Protein AF-A0A6A6AAU3-F1 (afdb_monomer)

pLDDT: mean 75.38, std 22.03, range [34.53, 97.56]

InterPro domains:
  IPR001129 Membrane-associated, eicosanoid/glutathione metabolism (MAPEG) protein [PF01124] (81-225)
  IPR023352 Membrane associated eicosanoid/glutathione metabolism-like domain superfamily [G3DSA:1.20.120.550] (61-228)
  IPR023352 Membrane associated eicosanoid/glutathione metabolism-like domain superfamily [SSF161084] (77-222)

Structure (mmCIF, N/CA/C/O backbone):
data_AF-A0A6A6AAU3-F1
#
_entry.id   AF-A0A6A6AAU3-F1
#
loop_
_atom_site.group_PDB
_atom_site.id
_atom_site.type_symbol
_atom_site.label_atom_id
_atom_site.label_alt_id
_atom_site.label_comp_id
_atom_site.label_asym_id
_atom_site.label_entity_id
_atom_site.label_seq_id
_atom_site.pdbx_PDB_ins_code
_atom_site.Cartn_x
_atom_site.Cartn_y
_atom_site.Cartn_z
_atom_site.occupancy
_atom_site.B_iso_or_equiv
_atom_site.auth_seq_id
_atom_site.auth_comp_id
_atom_site.auth_asym_id
_atom_site.auth_atom_id
_atom_site.pdbx_PDB_model_num
ATOM 1 N N . MET A 1 1 ? 9.677 10.772 38.197 1.00 41.12 1 MET A N 1
ATOM 2 C CA . MET A 1 1 ? 11.055 10.906 37.684 1.00 41.12 1 MET A CA 1
ATOM 3 C C . MET A 1 1 ? 11.821 9.683 38.163 1.00 41.12 1 MET A C 1
ATOM 5 O O . MET A 1 1 ? 12.225 9.640 39.314 1.00 41.12 1 MET A O 1
ATOM 9 N N . VAL A 1 2 ? 11.861 8.634 37.341 1.00 43.19 2 VAL A N 1
ATOM 10 C CA . VAL A 1 2 ? 12.498 7.348 37.663 1.00 43.19 2 VAL A CA 1
ATOM 11 C C . VAL A 1 2 ? 13.586 7.140 36.620 1.00 43.19 2 VAL A C 1
ATOM 13 O O . VAL A 1 2 ? 13.298 7.076 35.429 1.00 43.19 2 VAL A O 1
ATOM 16 N N . VAL A 1 3 ? 14.831 7.144 37.086 1.00 46.72 3 VAL A N 1
ATOM 17 C CA . VAL A 1 3 ? 16.048 6.941 36.299 1.00 46.72 3 VAL A CA 1
ATOM 18 C C . VAL A 1 3 ? 16.302 5.435 36.229 1.00 46.72 3 VAL A C 1
ATOM 20 O O . VAL A 1 3 ? 16.393 4.790 37.270 1.00 46.72 3 VAL A O 1
ATOM 23 N N . LEU A 1 4 ? 16.405 4.876 35.022 1.00 52.75 4 LEU A N 1
ATOM 24 C CA . LEU A 1 4 ? 16.866 3.502 34.786 1.00 52.75 4 LEU A CA 1
ATOM 25 C C . LEU A 1 4 ? 18.275 3.533 34.172 1.00 52.75 4 LEU A C 1
ATOM 27 O O . LEU A 1 4 ? 18.540 4.404 33.337 1.00 52.75 4 LEU A O 1
ATOM 31 N N . PRO A 1 5 ? 19.184 2.621 34.570 1.00 54.91 5 PRO A N 1
ATOM 32 C CA . PRO A 1 5 ? 20.565 2.647 34.123 1.00 54.91 5 PRO A CA 1
ATOM 33 C C . PRO A 1 5 ? 20.770 1.960 32.770 1.00 54.91 5 PRO A C 1
ATOM 35 O O . PRO A 1 5 ? 20.141 0.965 32.417 1.00 54.91 5 PRO A O 1
ATOM 38 N N . SER A 1 6 ? 21.723 2.544 32.053 1.00 49.78 6 SER A N 1
ATOM 39 C CA . SER A 1 6 ? 22.342 2.123 30.804 1.00 49.78 6 SER A CA 1
ATOM 40 C C . SER A 1 6 ? 23.219 0.885 31.008 1.00 49.78 6 SER A C 1
ATOM 42 O O . SER A 1 6 ? 24.097 0.919 31.872 1.00 49.78 6 SER A O 1
ATOM 44 N N . SER A 1 7 ? 23.044 -0.187 30.223 1.00 45.16 7 SER A N 1
ATOM 45 C CA . SER A 1 7 ? 24.138 -1.126 29.900 1.00 45.16 7 SER A CA 1
ATOM 46 C C . SER A 1 7 ? 23.809 -2.061 28.725 1.00 45.16 7 SER A C 1
ATOM 48 O O . SER A 1 7 ? 22.692 -2.551 28.602 1.00 45.16 7 SER A O 1
ATOM 50 N N . ALA A 1 8 ? 24.862 -2.368 27.958 1.00 39.22 8 ALA A N 1
ATOM 51 C CA . ALA A 1 8 ? 25.032 -3.481 27.015 1.00 39.22 8 ALA A CA 1
ATOM 52 C C . ALA A 1 8 ? 24.482 -3.321 25.581 1.00 39.22 8 ALA A C 1
ATOM 54 O O . ALA A 1 8 ? 23.576 -4.024 25.144 1.00 39.22 8 ALA A O 1
ATOM 55 N N . LEU A 1 9 ? 25.152 -2.462 24.805 1.00 40.16 9 LEU A N 1
ATOM 56 C CA . LEU A 1 9 ? 25.274 -2.608 23.352 1.00 40.16 9 LEU A CA 1
ATOM 57 C C . LEU A 1 9 ? 26.518 -3.458 23.049 1.00 40.16 9 LEU A C 1
ATOM 59 O O . LEU A 1 9 ? 27.644 -2.997 23.227 1.00 40.16 9 LEU A O 1
ATOM 63 N N . THR A 1 10 ? 26.322 -4.692 22.591 1.00 50.62 10 THR A N 1
ATOM 64 C CA . THR A 1 10 ? 27.348 -5.480 21.897 1.00 50.62 10 THR A CA 1
ATOM 65 C C . THR A 1 10 ? 27.258 -5.198 20.391 1.00 50.62 10 THR A C 1
ATOM 67 O O . THR A 1 10 ? 26.172 -5.308 19.819 1.00 50.62 10 THR A O 1
ATOM 70 N N . PRO A 1 11 ? 28.357 -4.819 19.714 1.00 50.62 11 PRO A N 1
ATOM 71 C CA . PRO A 1 11 ? 28.336 -4.572 18.276 1.00 50.62 11 PRO A CA 1
ATOM 72 C C . PRO A 1 11 ? 28.345 -5.893 17.495 1.00 50.62 11 PRO A C 1
ATOM 74 O O . PRO A 1 11 ? 29.249 -6.717 17.646 1.00 50.62 11 PRO A O 1
ATOM 77 N N . LEU A 1 12 ? 27.335 -6.083 16.640 1.00 42.38 12 LEU A N 1
ATOM 78 C CA . LEU A 1 12 ? 27.314 -7.145 15.636 1.00 42.38 12 LEU A CA 1
ATOM 79 C C . LEU A 1 12 ? 28.417 -6.891 14.600 1.00 42.38 12 LEU A C 1
ATOM 81 O O . LEU A 1 12 ? 28.519 -5.805 14.028 1.00 42.38 12 LEU A O 1
ATOM 85 N N . ALA A 1 13 ? 29.230 -7.918 14.371 1.00 40.88 13 ALA A N 1
ATOM 86 C CA . ALA A 1 13 ? 30.334 -7.917 13.431 1.00 40.88 13 ALA A CA 1
ATOM 87 C C . ALA A 1 13 ? 29.865 -7.701 11.982 1.00 40.88 13 ALA A C 1
ATOM 89 O O . ALA A 1 13 ? 28.935 -8.340 11.490 1.00 40.88 13 ALA A O 1
ATOM 90 N N . CYS A 1 14 ? 30.572 -6.798 11.308 1.00 37.34 14 CYS A N 1
ATOM 91 C CA . CYS A 1 14 ? 30.490 -6.504 9.888 1.00 37.34 14 CYS A CA 1
ATOM 92 C C . CYS A 1 14 ? 31.161 -7.645 9.102 1.00 37.34 14 CYS A C 1
ATOM 94 O O . CYS A 1 14 ? 32.373 -7.833 9.205 1.00 37.34 14 CYS A O 1
ATOM 96 N N . ALA A 1 15 ? 30.389 -8.427 8.346 1.00 40.81 15 ALA A N 1
ATOM 97 C CA . ALA A 1 15 ? 30.930 -9.408 7.410 1.00 40.81 15 ALA A CA 1
ATOM 98 C C . ALA A 1 15 ? 31.245 -8.711 6.078 1.00 40.81 15 ALA A C 1
ATOM 100 O O . ALA A 1 15 ? 30.350 -8.408 5.290 1.00 40.81 15 ALA A O 1
ATOM 101 N N . SER A 1 16 ? 32.526 -8.436 5.843 1.00 38.56 16 SER A N 1
ATOM 102 C CA . SER A 1 16 ? 33.065 -7.976 4.566 1.00 38.56 16 SER A CA 1
ATOM 103 C C . SER A 1 16 ? 33.263 -9.169 3.623 1.00 38.56 16 SER A C 1
ATOM 105 O O . SER A 1 16 ? 34.036 -10.083 3.898 1.00 38.56 16 SER A O 1
ATOM 107 N N . PHE A 1 17 ? 32.569 -9.170 2.483 1.00 39.84 17 PHE A N 1
ATOM 108 C CA . PHE A 1 17 ? 32.865 -10.089 1.383 1.00 39.84 17 PHE A CA 1
ATOM 109 C C . PHE A 1 17 ? 34.051 -9.539 0.586 1.00 39.84 17 PHE A C 1
ATOM 111 O O . PHE A 1 17 ? 33.936 -8.543 -0.127 1.00 39.84 17 PHE A O 1
ATOM 118 N N . GLY A 1 18 ? 35.208 -10.183 0.745 1.00 37.91 18 GLY A N 1
ATOM 119 C CA . GLY A 1 18 ? 36.398 -9.932 -0.057 1.00 37.91 18 GLY A CA 1
ATOM 120 C C . GLY A 1 18 ? 36.242 -10.515 -1.460 1.00 37.91 18 GLY A C 1
ATOM 121 O O . GLY A 1 18 ? 36.086 -11.723 -1.623 1.00 37.91 18 GLY A O 1
ATOM 122 N N . ALA A 1 19 ? 36.312 -9.658 -2.475 1.00 40.25 19 ALA A N 1
ATOM 123 C CA . ALA A 1 19 ? 36.564 -10.071 -3.847 1.00 40.25 19 ALA A CA 1
ATOM 124 C C . ALA A 1 19 ? 38.080 -10.244 -4.035 1.00 40.25 19 ALA A C 1
ATOM 126 O O . ALA A 1 19 ? 38.846 -9.309 -3.802 1.00 40.25 19 ALA A O 1
ATOM 127 N N . SER A 1 20 ? 38.510 -11.433 -4.456 1.00 40.03 20 SER A N 1
ATOM 128 C CA . SER A 1 20 ? 39.879 -11.692 -4.910 1.00 40.03 20 SER A CA 1
ATOM 129 C C . SER A 1 20 ? 39.875 -11.886 -6.433 1.00 40.03 20 SER A C 1
ATOM 131 O O . SER A 1 20 ? 39.031 -12.637 -6.930 1.00 40.03 20 SER A O 1
ATOM 133 N N . PRO A 1 21 ? 40.758 -11.209 -7.190 1.00 60.62 21 PRO A N 1
ATOM 134 C CA . PRO A 1 21 ? 40.866 -11.373 -8.632 1.00 60.62 21 PRO A CA 1
ATOM 135 C C . PRO A 1 21 ? 41.957 -12.386 -9.016 1.00 60.62 21 PRO A C 1
ATOM 137 O O . PRO A 1 21 ? 42.815 -12.743 -8.215 1.00 60.62 21 PRO A O 1
ATOM 140 N N . THR A 1 22 ? 41.969 -12.722 -10.310 1.00 45.47 22 THR A N 1
ATOM 141 C CA . THR A 1 22 ? 43.017 -13.416 -11.088 1.00 45.47 22 THR A CA 1
ATOM 142 C C . THR A 1 22 ? 43.035 -14.951 -11.041 1.00 45.47 22 THR A C 1
ATOM 144 O O . THR A 1 22 ? 43.409 -15.566 -10.053 1.00 45.47 22 THR A O 1
ATOM 147 N N . ASN A 1 23 ? 42.753 -15.589 -12.183 1.00 45.25 23 ASN A N 1
ATOM 148 C CA . ASN A 1 23 ? 43.847 -16.103 -13.006 1.00 45.25 23 ASN A CA 1
ATOM 149 C C . ASN A 1 23 ? 43.414 -16.442 -14.436 1.00 45.25 23 ASN A C 1
ATOM 151 O O . ASN A 1 23 ? 42.281 -16.833 -14.706 1.00 45.25 23 ASN A O 1
ATOM 155 N N . ALA A 1 24 ? 44.360 -16.226 -15.338 1.00 43.53 24 ALA A N 1
ATOM 156 C CA . ALA A 1 24 ? 44.258 -16.392 -16.773 1.00 43.53 24 ALA A CA 1
ATOM 157 C C . ALA A 1 24 ? 44.696 -17.801 -17.225 1.00 43.53 24 ALA A C 1
ATOM 159 O O . ALA A 1 24 ? 45.199 -18.595 -16.436 1.00 43.53 24 ALA A O 1
ATOM 160 N N . TYR A 1 25 ? 44.635 -17.984 -18.549 1.00 34.53 25 TYR A N 1
ATOM 161 C CA . TYR A 1 25 ? 45.528 -18.802 -19.387 1.00 34.53 25 TYR A CA 1
ATOM 162 C C . TYR A 1 25 ? 45.085 -20.225 -19.830 1.00 34.53 25 TYR A C 1
ATOM 164 O O . TYR A 1 25 ? 45.164 -21.197 -19.095 1.00 34.53 25 TYR A O 1
ATOM 172 N N . VAL A 1 26 ? 44.767 -20.300 -21.139 1.00 41.59 26 VAL A N 1
ATOM 173 C CA . VAL A 1 26 ? 45.451 -21.116 -22.180 1.00 41.59 26 VAL A CA 1
ATOM 174 C C . VAL A 1 26 ? 45.149 -22.629 -22.317 1.00 41.59 26 VAL A C 1
ATOM 176 O O . VAL A 1 26 ? 45.719 -23.472 -21.644 1.00 41.59 26 VAL A O 1
ATOM 179 N N . ASN A 1 27 ? 44.368 -22.930 -23.374 1.00 40.47 27 ASN A N 1
ATOM 180 C CA . ASN A 1 27 ? 44.803 -23.522 -24.666 1.00 40.47 27 ASN A CA 1
ATOM 181 C C . ASN A 1 27 ? 44.493 -25.000 -24.994 1.00 40.47 27 ASN A C 1
ATOM 183 O O . ASN A 1 27 ? 44.743 -25.913 -24.217 1.00 40.47 27 ASN A O 1
ATOM 187 N N . THR A 1 28 ? 44.141 -25.180 -26.281 1.00 43.41 28 THR A N 1
ATOM 188 C CA . THR A 1 28 ? 44.159 -26.384 -27.141 1.00 43.41 28 THR A CA 1
ATOM 189 C C . THR A 1 28 ? 43.205 -27.522 -26.758 1.00 43.41 28 THR A C 1
ATOM 191 O O . THR A 1 28 ? 43.057 -27.849 -25.598 1.00 43.41 28 THR A O 1
ATOM 194 N N . LYS A 1 29 ? 42.524 -28.229 -27.670 1.00 39.34 29 LYS A N 1
ATOM 195 C CA . LYS A 1 29 ? 42.922 -28.689 -29.007 1.00 39.34 29 LYS A CA 1
ATOM 196 C C . LYS A 1 29 ? 41.679 -29.214 -29.762 1.00 39.34 29 LYS A C 1
ATOM 198 O O . LYS A 1 29 ? 40.843 -29.880 -29.167 1.00 39.34 29 LYS A O 1
ATOM 203 N N . THR A 1 30 ? 41.626 -28.955 -31.071 1.00 43.22 30 THR A N 1
ATOM 204 C CA . THR A 1 30 ? 41.204 -29.867 -32.164 1.00 43.22 30 THR A CA 1
ATOM 205 C C . THR A 1 30 ? 40.000 -30.811 -31.972 1.00 43.22 30 THR A C 1
ATOM 207 O O . THR A 1 30 ? 40.118 -31.810 -31.271 1.00 43.22 30 THR A O 1
ATOM 210 N N . ASN A 1 31 ? 38.960 -30.672 -32.809 1.00 43.72 31 ASN A N 1
ATOM 211 C CA . ASN A 1 31 ? 38.611 -31.750 -33.750 1.00 43.72 31 ASN A CA 1
ATOM 212 C C . ASN A 1 31 ? 37.662 -31.297 -34.878 1.00 43.72 31 ASN A C 1
ATOM 214 O O . ASN A 1 31 ? 36.497 -30.980 -34.667 1.00 43.72 31 ASN A O 1
ATOM 218 N N . SER A 1 32 ? 38.225 -31.286 -36.082 1.00 42.69 32 SER A N 1
ATOM 219 C CA . SER A 1 32 ? 37.685 -31.779 -37.352 1.00 42.69 32 SER A CA 1
ATOM 220 C C . SER A 1 32 ? 36.214 -32.216 -37.399 1.00 42.69 32 SER A C 1
ATOM 222 O O . SER A 1 32 ? 35.846 -33.219 -36.791 1.00 42.69 32 SER A O 1
ATOM 224 N N . ARG A 1 33 ? 35.441 -31.581 -38.290 1.00 43.78 33 ARG A N 1
ATOM 225 C CA . ARG A 1 33 ? 34.669 -32.256 -39.354 1.00 43.78 33 ARG A CA 1
ATOM 226 C C . ARG A 1 33 ? 34.134 -31.219 -40.343 1.00 43.78 33 ARG A C 1
ATOM 228 O O . ARG A 1 33 ? 33.150 -30.532 -40.092 1.00 43.78 33 ARG A O 1
ATOM 235 N N . ALA A 1 34 ? 34.823 -31.122 -41.475 1.00 41.88 34 ALA A N 1
ATOM 236 C CA . ALA A 1 34 ? 34.321 -30.474 -42.673 1.00 41.88 34 ALA A CA 1
ATOM 237 C C . ALA A 1 34 ? 33.186 -31.335 -43.248 1.00 41.88 34 ALA A C 1
ATOM 239 O O . ALA A 1 34 ? 33.416 -32.478 -43.638 1.00 41.88 34 ALA A O 1
ATOM 240 N N . SER A 1 35 ? 31.968 -30.793 -43.278 1.00 46.44 35 SER A N 1
ATOM 241 C CA . SER A 1 35 ? 30.863 -31.342 -44.064 1.00 46.44 35 SER A CA 1
ATOM 242 C C . SER A 1 35 ? 30.703 -30.474 -45.301 1.00 46.44 35 SER A C 1
ATOM 244 O O . SER A 1 35 ? 30.217 -29.347 -45.240 1.00 46.44 35 SER A O 1
ATOM 246 N N . VAL A 1 36 ? 31.180 -31.020 -46.411 1.00 44.69 36 VAL A N 1
ATOM 247 C CA . VAL A 1 36 ? 31.044 -30.500 -47.767 1.00 44.69 36 VAL A CA 1
ATOM 248 C C . VAL A 1 36 ? 29.568 -30.575 -48.162 1.00 44.69 36 VAL A C 1
ATOM 250 O O . VAL A 1 36 ? 29.007 -31.665 -48.211 1.00 44.69 36 VAL A O 1
ATOM 253 N N . TYR A 1 37 ? 28.947 -29.435 -48.466 1.00 48.44 37 TYR A N 1
ATOM 254 C CA . TYR A 1 37 ? 27.701 -29.384 -49.232 1.00 48.44 37 TYR A CA 1
ATOM 255 C C . TYR A 1 37 ? 27.943 -28.574 -50.512 1.00 48.44 37 TYR A C 1
ATOM 257 O O . TYR A 1 37 ? 28.568 -27.511 -50.447 1.00 48.44 37 TYR A O 1
ATOM 265 N N . PRO A 1 38 ? 27.510 -29.074 -51.682 1.00 58.94 38 PRO A N 1
ATOM 266 C CA . PRO A 1 38 ? 27.840 -28.478 -52.965 1.00 58.94 38 PRO A CA 1
ATOM 267 C C . PRO A 1 38 ? 27.111 -27.150 -53.199 1.00 58.94 38 PRO A C 1
ATOM 269 O O . PRO A 1 38 ? 25.887 -27.031 -53.138 1.00 58.94 38 PRO A O 1
ATOM 272 N N . LEU A 1 39 ? 27.941 -26.166 -53.524 1.00 42.94 39 LEU A N 1
ATOM 273 C CA . LEU A 1 39 ? 27.648 -24.844 -54.047 1.00 42.94 39 LEU A CA 1
ATOM 274 C C . LEU A 1 39 ? 26.787 -24.951 -55.322 1.00 42.94 39 LEU A C 1
ATOM 276 O O . LEU A 1 39 ? 27.283 -25.337 -56.378 1.00 42.94 39 LEU A O 1
ATOM 280 N N . THR A 1 40 ? 25.503 -24.595 -55.252 1.00 44.03 40 THR A N 1
ATOM 281 C CA . THR A 1 40 ? 24.676 -24.416 -56.459 1.00 44.03 40 THR A CA 1
ATOM 282 C C . THR A 1 40 ? 24.711 -22.942 -56.851 1.00 44.03 40 THR A C 1
ATOM 284 O O . THR A 1 40 ? 23.909 -22.130 -56.395 1.00 44.03 40 THR A O 1
ATOM 287 N N . LEU A 1 41 ? 25.702 -22.590 -57.668 1.00 40.19 41 LEU A N 1
ATOM 288 C CA . LEU A 1 41 ? 25.890 -21.263 -58.242 1.00 40.19 41 LEU A CA 1
ATOM 289 C C . LEU A 1 41 ? 24.850 -21.042 -59.358 1.00 40.19 41 LEU A C 1
ATOM 291 O O . LEU A 1 41 ? 25.042 -21.481 -60.490 1.00 40.19 41 LEU A O 1
ATOM 295 N N . ARG A 1 42 ? 23.728 -20.375 -59.060 1.00 40.34 42 ARG A N 1
ATOM 296 C CA . ARG A 1 42 ? 22.816 -19.861 -60.097 1.00 40.34 42 ARG A CA 1
ATOM 297 C C . ARG A 1 42 ? 23.301 -18.484 -60.546 1.00 40.34 42 ARG A C 1
ATOM 299 O O . ARG A 1 42 ? 23.040 -17.473 -59.903 1.00 40.34 42 ARG A O 1
ATOM 306 N N . LEU A 1 43 ? 24.030 -18.478 -61.657 1.00 36.81 43 LEU A N 1
ATOM 307 C CA . LEU A 1 43 ? 24.434 -17.287 -62.393 1.00 36.81 43 LEU A CA 1
ATOM 308 C C . LEU A 1 43 ? 23.220 -16.750 -63.171 1.00 36.81 43 LEU A C 1
ATOM 310 O O . LEU A 1 43 ? 22.890 -17.260 -64.239 1.00 36.81 43 LEU A O 1
ATOM 314 N N . THR A 1 44 ? 22.541 -15.734 -62.641 1.00 42.50 44 THR A N 1
ATOM 315 C CA . THR A 1 44 ? 21.555 -14.965 -63.414 1.00 42.50 44 THR A CA 1
ATOM 316 C C . THR A 1 44 ? 22.269 -13.773 -64.039 1.00 42.50 44 THR A C 1
ATOM 318 O O . THR A 1 44 ? 22.528 -12.770 -63.378 1.00 42.50 44 THR A O 1
ATOM 321 N N . ILE A 1 45 ? 22.610 -13.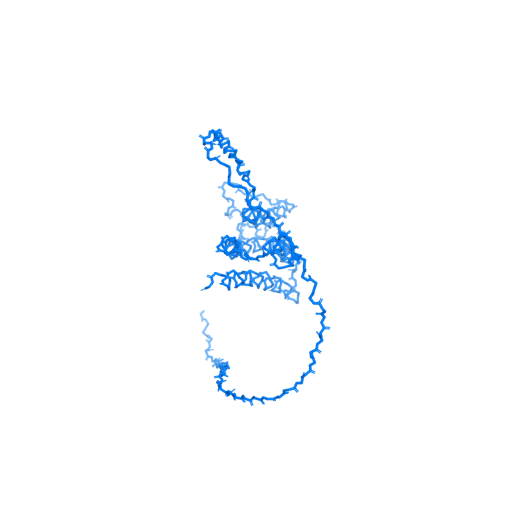898 -65.320 1.00 45.72 45 ILE A N 1
ATOM 322 C CA . ILE A 1 45 ? 23.077 -12.792 -66.158 1.00 45.72 45 ILE A CA 1
ATOM 323 C C . ILE A 1 45 ? 21.855 -11.917 -66.454 1.00 45.72 45 ILE A C 1
ATOM 325 O O . ILE A 1 45 ? 21.008 -12.291 -67.262 1.00 45.72 45 ILE A O 1
ATOM 329 N N . SER A 1 46 ? 21.739 -10.774 -65.777 1.00 43.09 46 SER A N 1
ATOM 330 C CA . SER A 1 46 ? 20.776 -9.730 -66.137 1.00 43.09 46 SER A CA 1
ATOM 331 C C . SER A 1 46 ? 21.513 -8.627 -66.888 1.00 43.09 46 SER A C 1
ATOM 333 O O . SER A 1 46 ? 22.429 -7.995 -66.363 1.00 43.09 46 SER A O 1
ATOM 335 N N . ILE A 1 47 ? 21.147 -8.468 -68.155 1.00 49.94 47 ILE A N 1
ATOM 336 C CA . ILE A 1 47 ? 21.761 -7.562 -69.119 1.00 49.94 47 ILE A CA 1
ATOM 337 C C . ILE A 1 47 ? 21.306 -6.137 -68.791 1.00 49.94 47 ILE A C 1
ATOM 339 O O . ILE A 1 47 ? 20.115 -5.830 -68.820 1.00 49.94 47 ILE A O 1
ATOM 343 N N . ALA A 1 48 ? 22.263 -5.263 -68.482 1.00 43.47 48 ALA A N 1
ATOM 344 C CA . ALA A 1 48 ? 22.023 -3.842 -68.284 1.00 43.47 48 ALA A CA 1
ATOM 345 C C . ALA A 1 48 ? 21.688 -3.165 -69.623 1.00 43.47 48 ALA A C 1
ATOM 347 O O . ALA A 1 48 ? 22.528 -3.086 -70.517 1.00 43.47 48 ALA A O 1
ATOM 348 N N . THR A 1 49 ? 20.475 -2.628 -69.749 1.00 52.91 49 THR A N 1
ATOM 349 C CA . THR A 1 49 ? 20.137 -1.633 -70.775 1.00 52.91 49 THR A CA 1
ATOM 350 C C . THR A 1 49 ? 20.139 -0.237 -70.148 1.00 52.91 49 THR A C 1
ATOM 352 O O . THR A 1 49 ? 19.302 0.018 -69.279 1.00 52.91 49 THR A O 1
ATOM 355 N N . PRO A 1 50 ? 21.016 0.693 -70.569 1.00 53.00 50 PRO A N 1
ATOM 356 C CA . PRO A 1 50 ? 20.927 2.082 -70.150 1.00 53.00 50 PRO A CA 1
ATOM 357 C C . PRO A 1 50 ? 19.849 2.772 -70.989 1.00 53.00 50 PRO A C 1
ATOM 359 O O . PRO A 1 50 ? 19.985 2.904 -72.206 1.00 53.00 50 PRO A O 1
ATOM 362 N N . LYS A 1 51 ? 18.757 3.215 -70.359 1.00 44.50 51 LYS A N 1
ATOM 363 C CA . LYS A 1 51 ? 17.759 4.048 -71.034 1.00 44.50 51 LYS A CA 1
ATOM 364 C C . LYS A 1 51 ? 17.386 5.253 -70.181 1.00 44.50 51 LYS A C 1
ATOM 366 O O . LYS A 1 51 ? 16.796 5.117 -69.119 1.00 44.50 51 LYS A O 1
ATOM 371 N N . LEU A 1 52 ? 17.823 6.394 -70.713 1.00 38.84 52 LEU A N 1
ATOM 372 C CA . LEU A 1 52 ? 17.388 7.777 -70.543 1.00 38.84 52 LEU A CA 1
ATOM 373 C C . LEU A 1 52 ? 16.724 8.183 -69.219 1.00 38.84 52 LEU A C 1
ATOM 375 O O . LEU A 1 52 ? 15.598 7.810 -68.907 1.00 38.84 52 LEU A O 1
ATOM 379 N N . HIS A 1 53 ? 17.397 9.129 -68.561 1.00 52.81 53 HIS A N 1
ATOM 380 C CA . HIS A 1 53 ? 16.793 10.114 -67.673 1.00 52.81 53 HIS A CA 1
ATOM 381 C C . HIS A 1 53 ? 15.617 10.819 -68.367 1.00 52.81 53 HIS A C 1
ATOM 383 O O . HIS A 1 53 ? 15.821 11.631 -69.269 1.00 52.81 53 HIS A O 1
ATOM 389 N N . LEU A 1 54 ? 14.402 10.561 -67.887 1.00 45.75 54 LEU A N 1
ATOM 390 C CA . LEU A 1 54 ? 13.283 11.486 -68.009 1.00 45.75 54 LEU A CA 1
ATOM 391 C C . LEU A 1 54 ? 12.798 11.791 -66.592 1.00 45.75 54 LEU A C 1
ATOM 393 O O . LEU A 1 54 ? 12.175 10.972 -65.922 1.00 45.75 54 LEU A O 1
ATOM 397 N N . ASN A 1 55 ? 13.208 12.959 -66.110 1.00 54.56 55 ASN A N 1
ATOM 398 C CA . ASN A 1 55 ? 13.005 13.412 -64.748 1.00 54.56 55 ASN A CA 1
ATOM 399 C C . ASN A 1 55 ? 11.705 14.225 -64.687 1.00 54.56 55 ASN A C 1
ATOM 401 O O . ASN A 1 55 ? 11.740 15.443 -64.810 1.00 54.56 55 ASN A O 1
ATOM 405 N N . THR A 1 56 ? 10.560 13.556 -64.541 1.00 57.47 56 THR A N 1
ATOM 406 C CA . THR A 1 56 ? 9.271 14.203 -64.230 1.00 57.47 56 THR A CA 1
ATOM 407 C C . THR A 1 56 ? 8.373 13.259 -63.435 1.00 57.47 56 THR A C 1
ATOM 409 O O . THR A 1 56 ? 7.374 12.758 -63.941 1.00 57.47 56 THR A O 1
ATOM 412 N N . HIS A 1 57 ? 8.704 13.032 -62.164 1.00 48.28 57 HIS A N 1
ATOM 413 C CA . HIS A 1 57 ? 7.720 12.577 -61.186 1.00 48.28 57 HIS A CA 1
ATOM 414 C C . HIS A 1 57 ? 7.654 13.583 -60.042 1.00 48.28 57 HIS A C 1
ATOM 416 O O . HIS A 1 57 ? 8.450 13.573 -59.108 1.00 48.28 57 HIS A O 1
ATOM 422 N N . PHE A 1 58 ? 6.674 14.474 -60.159 1.00 54.97 58 PHE A N 1
ATOM 423 C CA . PHE A 1 58 ? 6.119 15.253 -59.065 1.00 54.97 58 PHE A CA 1
ATOM 424 C C . PHE A 1 58 ? 5.552 14.266 -58.027 1.00 54.97 58 PHE A C 1
ATOM 426 O O . PHE A 1 58 ? 4.383 13.889 -58.086 1.00 54.97 58 PHE A O 1
ATOM 433 N N . LEU A 1 59 ? 6.402 13.771 -57.117 1.00 51.72 59 LEU A N 1
ATOM 434 C CA . LEU A 1 59 ? 5.952 13.044 -55.933 1.00 51.72 59 LEU A CA 1
ATOM 435 C C . LEU A 1 59 ? 5.298 14.065 -55.005 1.00 51.72 59 LEU A C 1
ATOM 437 O O . LEU A 1 59 ? 5.961 14.782 -54.259 1.00 51.72 59 LEU A O 1
ATOM 441 N N . THR A 1 60 ? 3.971 14.124 -55.054 1.00 52.16 60 THR A N 1
ATOM 442 C CA . THR A 1 60 ? 3.188 14.644 -53.938 1.00 52.16 60 THR A CA 1
ATOM 443 C C . THR A 1 60 ? 3.382 13.674 -52.776 1.00 52.16 60 THR A C 1
ATOM 445 O O . THR A 1 60 ? 2.664 12.686 -52.649 1.00 52.16 60 THR A O 1
ATOM 448 N N . THR A 1 61 ? 4.405 13.913 -51.956 1.00 53.41 61 THR A N 1
ATOM 449 C CA . THR A 1 61 ? 4.554 13.264 -50.653 1.00 53.41 61 THR A CA 1
ATOM 450 C C . THR A 1 61 ? 3.410 13.766 -49.783 1.00 53.41 61 THR A C 1
ATOM 452 O O . THR A 1 61 ? 3.518 14.787 -49.108 1.00 53.41 61 THR A O 1
ATOM 455 N N . THR A 1 62 ? 2.268 13.085 -49.842 1.00 49.88 62 THR A N 1
ATOM 456 C CA . THR A 1 62 ? 1.221 13.224 -48.837 1.00 49.88 62 THR A CA 1
ATOM 457 C C . THR A 1 62 ? 1.793 12.646 -47.552 1.00 49.88 62 THR A C 1
ATOM 459 O O . THR A 1 62 ? 1.691 11.452 -47.284 1.00 49.88 62 THR A O 1
ATOM 462 N N . THR A 1 63 ? 2.470 13.490 -46.777 1.00 51.88 63 THR A N 1
ATOM 463 C CA . THR A 1 63 ? 2.821 13.209 -45.391 1.00 51.88 63 THR A CA 1
ATOM 464 C C . THR A 1 63 ? 1.503 13.110 -44.635 1.00 51.88 63 THR A C 1
ATOM 466 O O . THR A 1 63 ? 0.997 14.091 -44.095 1.00 51.88 63 THR A O 1
ATOM 469 N N . THR A 1 64 ? 0.878 11.933 -44.665 1.00 50.09 64 THR A N 1
ATOM 470 C CA . THR A 1 64 ? -0.194 11.588 -43.743 1.00 50.09 64 THR A CA 1
ATOM 471 C C . THR A 1 64 ? 0.453 11.549 -42.370 1.00 50.09 64 THR A C 1
ATOM 473 O O . THR A 1 64 ? 0.972 10.526 -41.933 1.00 50.09 64 THR A O 1
ATOM 476 N N . THR A 1 65 ? 0.475 12.705 -41.711 1.00 55.16 65 THR A N 1
ATOM 477 C CA . THR A 1 65 ? 0.679 12.824 -40.277 1.00 55.16 65 THR A CA 1
ATOM 478 C C . THR A 1 65 ? -0.439 12.017 -39.638 1.00 55.16 65 THR A C 1
ATOM 480 O O . THR A 1 65 ? -1.531 12.524 -39.388 1.00 55.16 65 THR A O 1
ATOM 483 N N . THR A 1 66 ? -0.207 10.721 -39.434 1.00 53.41 66 THR A N 1
ATOM 484 C CA . THR A 1 66 ? -0.972 9.937 -38.478 1.00 53.41 66 THR A CA 1
ATOM 485 C C . THR A 1 66 ? -0.750 10.637 -37.153 1.00 53.41 66 THR A C 1
ATOM 487 O O . THR A 1 66 ? 0.305 10.490 -36.536 1.00 53.41 66 THR A O 1
ATOM 490 N N . MET A 1 67 ? -1.703 11.492 -36.782 1.00 53.31 67 MET A N 1
ATOM 491 C CA . MET A 1 67 ? -1.813 12.060 -35.451 1.00 53.31 67 MET A CA 1
ATOM 492 C C . MET A 1 67 ? -1.685 10.877 -34.502 1.00 53.31 67 MET A C 1
ATOM 494 O O . MET A 1 67 ? -2.568 10.019 -34.469 1.00 53.31 67 MET A O 1
ATOM 498 N N . SER A 1 68 ? -0.531 10.774 -33.840 1.00 58.06 68 SER A N 1
ATOM 499 C CA . SER A 1 68 ? -0.265 9.738 -32.855 1.00 58.06 68 SER A CA 1
ATOM 500 C C . SER A 1 68 ? -1.405 9.824 -31.855 1.00 58.06 68 SER A C 1
ATOM 502 O O . SER A 1 68 ? -1.523 10.824 -31.145 1.00 58.06 68 SER A O 1
ATOM 504 N N . SER A 1 69 ? -2.318 8.851 -31.875 1.00 56.06 69 SER A N 1
ATOM 505 C CA . SER A 1 69 ? -3.362 8.787 -30.867 1.00 56.06 69 SER A CA 1
ATOM 506 C C . SER A 1 69 ? -2.622 8.698 -29.545 1.00 56.06 69 SER A C 1
ATOM 508 O O . SER A 1 69 ? -1.887 7.730 -29.337 1.00 56.06 69 SER A O 1
ATOM 510 N N . SER A 1 70 ? -2.746 9.720 -28.703 1.00 59.25 70 SER A N 1
ATOM 511 C CA . SER A 1 70 ? -2.158 9.751 -27.370 1.00 59.25 70 SER A CA 1
ATOM 512 C C . SER A 1 70 ? -2.722 8.582 -26.568 1.00 59.25 70 SER A C 1
ATOM 514 O O . SER A 1 70 ? -3.735 8.711 -25.883 1.00 59.25 70 SER A O 1
ATOM 516 N N . ALA A 1 71 ? -2.115 7.407 -26.714 1.00 72.50 71 ALA A N 1
ATOM 517 C CA . ALA A 1 71 ? -2.491 6.226 -25.973 1.00 72.50 71 ALA A CA 1
ATOM 518 C C . ALA A 1 71 ? -2.207 6.532 -24.503 1.00 72.50 71 ALA A C 1
ATOM 520 O O . ALA A 1 71 ? -1.092 6.915 -24.139 1.00 72.50 71 ALA A O 1
ATOM 521 N N . LEU A 1 72 ? -3.240 6.428 -23.670 1.00 78.56 72 LEU A N 1
ATOM 522 C CA . LEU A 1 72 ? -3.122 6.683 -22.242 1.00 78.56 72 LEU A CA 1
ATOM 523 C C . LEU A 1 72 ? -2.041 5.781 -21.639 1.00 78.56 72 LEU A C 1
ATOM 525 O O . LEU A 1 72 ? -2.045 4.563 -21.819 1.00 78.56 72 LEU A O 1
ATOM 529 N N . ASN A 1 73 ? -1.120 6.382 -20.886 1.00 81.50 73 ASN A N 1
ATOM 530 C CA . ASN A 1 73 ? -0.129 5.641 -20.118 1.00 81.50 73 ASN A CA 1
ATOM 531 C C . ASN A 1 73 ? -0.798 5.109 -18.841 1.00 81.50 73 ASN A C 1
ATOM 533 O O . ASN A 1 73 ? -0.870 5.804 -17.826 1.00 81.50 73 ASN A O 1
ATOM 537 N N . TYR A 1 74 ? -1.327 3.885 -18.912 1.00 85.31 74 TYR A N 1
ATOM 538 C CA . TYR A 1 74 ? -2.024 3.248 -17.792 1.00 85.31 74 TYR A CA 1
ATOM 539 C C . TYR A 1 74 ? -1.181 3.163 -16.506 1.00 85.31 74 TYR A C 1
ATOM 541 O O . TYR A 1 74 ? -1.721 3.485 -15.447 1.00 85.31 74 TYR A O 1
ATOM 549 N N . PRO A 1 75 ? 0.123 2.815 -16.544 1.00 88.00 75 PRO A N 1
ATOM 550 C CA . PRO A 1 75 ? 0.971 2.893 -15.356 1.00 88.00 75 PRO A CA 1
ATOM 551 C C . PRO A 1 75 ? 1.021 4.278 -14.707 1.00 88.00 75 PRO A C 1
ATOM 553 O O . PRO A 1 75 ? 0.981 4.378 -13.485 1.00 88.00 75 PRO A O 1
ATOM 556 N N . LEU A 1 76 ? 1.041 5.358 -15.491 1.00 89.81 76 LEU A N 1
ATOM 557 C CA . LEU A 1 76 ? 1.040 6.714 -14.938 1.00 89.81 76 LEU A CA 1
ATOM 558 C C . LEU A 1 76 ? -0.285 7.050 -14.232 1.00 89.81 76 LEU A C 1
ATOM 560 O O . LEU A 1 76 ? -0.281 7.703 -13.189 1.00 89.81 76 LEU A O 1
ATOM 564 N N . LEU A 1 77 ? -1.414 6.540 -14.743 1.00 94.19 77 LEU A N 1
ATOM 565 C CA . LEU A 1 77 ? -2.723 6.645 -14.083 1.00 94.19 77 LEU A CA 1
ATOM 566 C C . LEU A 1 77 ? -2.808 5.834 -12.780 1.00 94.19 77 LEU A C 1
ATOM 568 O O . LEU A 1 77 ? -3.683 6.092 -11.952 1.00 94.19 77 LEU A O 1
ATOM 572 N N . ALA A 1 78 ? -1.892 4.890 -12.551 1.00 94.88 78 ALA A N 1
ATOM 573 C CA . ALA A 1 78 ? -1.858 4.127 -11.310 1.00 94.88 78 ALA A CA 1
ATOM 574 C C . ALA A 1 78 ? -1.478 4.991 -10.096 1.00 94.88 78 ALA A C 1
ATOM 576 O O . ALA A 1 78 ? -1.880 4.669 -8.981 1.00 94.88 78 ALA A O 1
ATOM 577 N N . ILE A 1 79 ? -0.752 6.100 -10.288 1.00 96.44 79 ILE A N 1
ATOM 578 C CA . ILE A 1 79 ? -0.361 7.019 -9.205 1.00 96.44 79 ILE A CA 1
ATOM 579 C C . ILE A 1 79 ? -1.591 7.687 -8.563 1.00 96.44 79 ILE A C 1
ATOM 581 O O . ILE A 1 79 ? -1.796 7.499 -7.360 1.00 96.44 79 ILE A O 1
ATOM 585 N N . PRO A 1 80 ? -2.457 8.411 -9.308 1.00 96.50 80 PRO A N 1
ATOM 586 C CA . PRO A 1 80 ? -3.681 8.956 -8.725 1.00 96.50 80 PRO A CA 1
ATOM 587 C C . PRO A 1 80 ? -4.641 7.855 -8.251 1.00 96.50 80 PRO A C 1
ATOM 589 O O . PRO A 1 80 ? -5.305 8.030 -7.229 1.00 96.50 80 PRO A O 1
ATOM 592 N N . ALA A 1 81 ? -4.675 6.696 -8.920 1.00 96.56 81 ALA A N 1
ATOM 593 C CA . ALA A 1 81 ? -5.454 5.553 -8.443 1.00 96.56 81 ALA A CA 1
ATOM 594 C C . ALA A 1 81 ? -4.969 5.054 -7.068 1.00 96.56 81 ALA A C 1
ATOM 596 O O . ALA A 1 81 ? -5.788 4.733 -6.207 1.00 96.56 81 ALA A O 1
ATOM 597 N N . TYR A 1 82 ? -3.655 5.030 -6.825 1.00 97.38 82 TYR A N 1
ATOM 598 C CA . TYR A 1 82 ? -3.090 4.615 -5.542 1.00 97.38 82 TYR A CA 1
ATOM 599 C C . TYR A 1 82 ? -3.367 5.638 -4.437 1.00 97.38 82 TYR A C 1
ATOM 601 O O . TYR A 1 82 ? -3.669 5.252 -3.310 1.00 97.38 82 TYR A O 1
ATOM 609 N N . TYR A 1 83 ? -3.348 6.934 -4.757 1.00 97.19 83 TYR A N 1
ATOM 610 C CA . TYR A 1 83 ? -3.784 7.968 -3.819 1.00 97.19 83 TYR A CA 1
ATOM 611 C C . TYR A 1 83 ? -5.242 7.750 -3.390 1.00 97.19 83 TYR A C 1
ATOM 613 O O . TYR A 1 83 ? -5.523 7.673 -2.195 1.00 97.19 83 TYR A O 1
ATOM 621 N N . ALA A 1 84 ? -6.161 7.557 -4.340 1.00 97.31 84 ALA A N 1
ATOM 622 C CA . ALA A 1 84 ? -7.561 7.264 -4.029 1.00 97.31 84 ALA A CA 1
ATOM 623 C C . ALA A 1 84 ? -7.713 5.973 -3.203 1.00 97.31 84 ALA A C 1
ATOM 625 O O . ALA A 1 84 ? -8.434 5.946 -2.205 1.00 97.31 84 ALA A O 1
ATOM 626 N N . PHE A 1 85 ? -6.974 4.922 -3.561 1.00 96.75 85 PHE A N 1
ATOM 627 C CA . PHE A 1 85 ? -6.919 3.675 -2.800 1.00 96.75 85 PHE A CA 1
ATOM 628 C C . PHE A 1 85 ? -6.419 3.886 -1.361 1.00 96.75 85 PHE A C 1
ATOM 630 O O . PHE A 1 85 ? -6.967 3.299 -0.429 1.00 96.75 85 PHE A O 1
ATOM 637 N N . SER A 1 86 ? -5.425 4.758 -1.155 1.00 96.25 86 SER A N 1
ATOM 638 C CA . SER A 1 86 ? -4.868 5.041 0.172 1.00 96.25 86 SER A CA 1
ATOM 639 C C . SER A 1 86 ? -5.899 5.617 1.144 1.00 96.25 86 SER A C 1
ATOM 641 O O . SER A 1 86 ? -5.764 5.409 2.346 1.00 96.25 86 SER A O 1
ATOM 643 N N . ILE A 1 87 ? -6.949 6.270 0.634 1.00 96.12 87 ILE A N 1
ATOM 644 C CA . ILE A 1 87 ? -8.031 6.883 1.416 1.00 96.12 87 ILE A CA 1
ATOM 645 C C . ILE A 1 87 ? -9.079 5.845 1.859 1.00 96.12 87 ILE A C 1
ATOM 647 O O . ILE A 1 87 ? -9.793 6.070 2.836 1.00 96.12 87 ILE A O 1
ATOM 651 N N . LEU A 1 88 ? -9.171 4.683 1.202 1.00 95.75 88 LEU A N 1
ATOM 652 C CA . LEU A 1 88 ? -10.204 3.679 1.496 1.00 95.75 88 LEU A CA 1
ATOM 653 C C . LEU A 1 88 ? -10.260 3.239 2.972 1.00 95.75 88 LEU A C 1
ATOM 655 O O . LEU A 1 88 ? -11.371 3.160 3.505 1.00 95.75 88 LEU A O 1
ATOM 659 N N . PRO A 1 89 ? -9.134 2.996 3.680 1.00 95.75 89 PRO A N 1
ATOM 660 C CA . PRO A 1 89 ? -9.187 2.660 5.100 1.00 95.75 89 PRO A CA 1
ATOM 661 C C . PRO A 1 89 ? -9.776 3.786 5.960 1.00 95.75 89 PRO A C 1
ATOM 663 O O . PRO A 1 89 ? -10.501 3.488 6.902 1.00 95.75 89 PRO A O 1
ATOM 666 N N . HIS A 1 90 ? -9.549 5.056 5.607 1.00 94.56 90 HIS A N 1
ATOM 667 C CA . HIS A 1 90 ? -10.137 6.206 6.306 1.00 94.56 90 HIS A CA 1
ATOM 668 C C . HIS A 1 90 ? -11.656 6.287 6.099 1.00 94.56 90 HIS A C 1
ATOM 670 O O . HIS A 1 90 ? -12.415 6.474 7.050 1.00 94.56 90 HIS A O 1
ATOM 676 N N . ILE A 1 91 ? -12.134 6.045 4.871 1.00 94.38 91 ILE A N 1
ATOM 677 C CA . ILE A 1 91 ? -13.579 5.945 4.599 1.00 94.38 91 ILE A CA 1
ATOM 678 C C . ILE A 1 91 ? -14.186 4.819 5.443 1.00 94.38 91 ILE A C 1
ATOM 680 O O . ILE A 1 91 ? -15.199 5.018 6.115 1.00 94.38 91 ILE A O 1
ATOM 684 N N . TYR A 1 92 ? -13.536 3.652 5.472 1.00 95.69 92 TYR A N 1
ATOM 685 C CA . TYR A 1 92 ? -13.977 2.523 6.286 1.00 95.69 92 TYR A CA 1
ATOM 686 C C . TYR A 1 92 ? -13.993 2.852 7.789 1.00 95.69 92 TYR A C 1
ATOM 688 O O . TYR A 1 92 ? -14.966 2.526 8.473 1.00 95.69 92 TYR A O 1
ATOM 696 N N . ALA A 1 93 ? -12.979 3.556 8.297 1.00 93.94 93 ALA A N 1
ATOM 697 C CA . ALA A 1 93 ? -12.918 4.029 9.678 1.00 93.94 93 ALA A CA 1
ATOM 698 C C . ALA A 1 93 ? -14.145 4.891 10.031 1.00 93.94 93 ALA A C 1
ATOM 700 O O . ALA A 1 93 ? -14.802 4.649 11.047 1.00 93.94 93 ALA A O 1
ATOM 701 N N . GLY A 1 94 ? -14.516 5.818 9.143 1.00 92.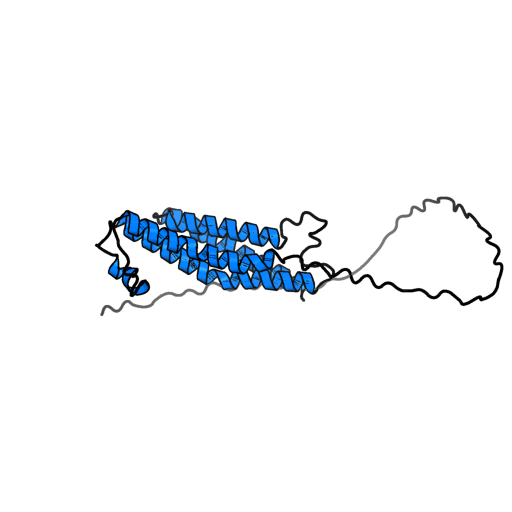88 94 GLY A N 1
ATOM 702 C CA . GLY A 1 94 ? -15.735 6.617 9.263 1.00 92.88 94 GLY A CA 1
ATOM 703 C C . GLY A 1 94 ? -17.005 5.763 9.320 1.00 92.88 94 GLY A C 1
ATOM 704 O O . GLY A 1 94 ? -17.831 5.961 10.211 1.00 92.88 94 GLY A O 1
ATOM 705 N N . THR A 1 95 ? -17.140 4.760 8.441 1.00 94.06 95 THR A N 1
ATOM 706 C CA . THR A 1 95 ? -18.320 3.869 8.445 1.00 94.06 95 THR A CA 1
ATOM 707 C C . THR A 1 95 ? -18.463 3.078 9.745 1.00 94.06 95 THR A C 1
ATOM 709 O O . THR A 1 95 ? -19.577 2.925 10.248 1.00 94.06 95 THR A O 1
ATOM 712 N N . ILE A 1 96 ? -17.346 2.632 10.335 1.00 94.56 96 ILE A N 1
ATOM 713 C CA . ILE A 1 96 ? -17.343 1.926 11.620 1.00 94.56 96 ILE A CA 1
ATOM 714 C C . ILE A 1 96 ? -17.858 2.847 12.729 1.00 94.56 96 ILE A C 1
ATOM 716 O O . ILE A 1 96 ? -18.745 2.454 13.487 1.00 94.56 96 ILE A O 1
ATOM 720 N N . LEU A 1 97 ? -17.351 4.080 12.801 1.00 92.94 97 LEU A N 1
ATOM 721 C CA . LEU A 1 97 ? -17.788 5.052 13.802 1.00 92.94 97 LEU A CA 1
ATOM 722 C C . LEU A 1 97 ? -19.268 5.410 13.650 1.00 92.94 97 LEU A C 1
ATOM 724 O O . LEU A 1 97 ? -20.010 5.380 14.632 1.00 92.94 97 LEU A O 1
ATOM 728 N N . SER A 1 98 ? -19.720 5.683 12.425 1.00 92.50 98 SER A N 1
ATOM 729 C CA . SER A 1 98 ? -21.126 5.994 12.156 1.00 92.50 98 SER A CA 1
ATOM 730 C C . SER A 1 98 ? -22.056 4.830 12.500 1.00 92.50 98 SER A C 1
ATOM 732 O O . SER A 1 98 ? -23.115 5.057 13.082 1.00 92.50 98 SER A O 1
ATOM 734 N N . SER A 1 99 ? -21.647 3.585 12.228 1.00 92.81 99 SER A N 1
ATOM 735 C CA . SER A 1 99 ? -22.426 2.395 12.605 1.00 92.81 99 SER A CA 1
ATOM 736 C C . SER A 1 99 ? -22.552 2.207 14.123 1.00 92.81 99 SER A C 1
ATOM 738 O O . SER A 1 99 ? -23.546 1.664 14.593 1.00 92.81 99 SER A O 1
ATOM 740 N N . ALA A 1 100 ? -21.585 2.713 14.895 1.00 92.38 100 ALA A N 1
ATOM 741 C CA . ALA A 1 100 ? -21.614 2.727 16.356 1.00 92.38 100 ALA A CA 1
ATOM 742 C C . ALA A 1 100 ? -22.341 3.955 16.943 1.00 92.38 100 ALA A C 1
ATOM 744 O O . ALA A 1 100 ? -22.315 4.161 18.154 1.00 92.38 100 ALA A O 1
ATOM 745 N N . GLY A 1 101 ? -22.974 4.782 16.101 1.00 90.25 101 GLY A N 1
ATOM 746 C CA . GLY A 1 101 ? -23.733 5.963 16.518 1.00 90.25 101 GLY A CA 1
ATOM 747 C C . GLY A 1 101 ? -22.903 7.237 16.697 1.00 90.25 101 GLY A C 1
ATOM 748 O O . GLY A 1 101 ? -23.452 8.266 17.096 1.00 90.25 101 GLY A O 1
ATOM 749 N N . TYR A 1 102 ? -21.604 7.216 16.380 1.00 91.88 102 TYR A N 1
ATOM 750 C CA . TYR A 1 102 ? -20.758 8.404 16.458 1.00 91.88 102 TYR A CA 1
ATOM 751 C C . TYR A 1 102 ? -21.019 9.350 15.283 1.00 91.88 102 TYR A C 1
ATOM 753 O O . TYR A 1 102 ? -21.010 8.942 14.119 1.00 91.88 102 TYR A O 1
ATOM 761 N N . LYS A 1 103 ? -21.213 10.636 15.585 1.00 88.88 103 LYS A N 1
ATOM 762 C CA . LYS A 1 103 ? -21.434 11.692 14.591 1.00 88.88 103 LYS A CA 1
ATOM 763 C C . LYS A 1 103 ? -20.231 12.640 14.572 1.00 88.88 103 LYS A C 1
ATOM 765 O O . LYS A 1 103 ? -20.088 13.430 15.508 1.00 88.88 103 LYS A O 1
ATOM 770 N N . PRO A 1 104 ? -19.368 12.570 13.542 1.00 83.50 104 PRO A N 1
ATOM 771 C CA . PRO A 1 104 ? -18.261 13.504 13.385 1.00 83.50 104 PRO A CA 1
ATOM 772 C C . PRO A 1 104 ? -18.765 14.942 13.252 1.00 83.50 104 PRO A C 1
ATOM 774 O O . PRO A 1 104 ? -19.819 15.197 12.665 1.00 83.50 104 PRO A O 1
ATOM 777 N N . ASN A 1 105 ? -17.999 15.893 13.782 1.00 85.81 105 ASN A N 1
ATOM 778 C CA . ASN A 1 105 ? -18.278 17.308 13.587 1.00 85.81 105 ASN A CA 1
ATOM 779 C C . ASN A 1 105 ? -17.546 17.792 12.331 1.00 85.81 105 ASN A C 1
ATOM 781 O O . ASN A 1 105 ? -16.333 18.001 12.350 1.00 85.81 105 ASN A O 1
ATOM 785 N N . ASN A 1 106 ? -18.298 18.026 11.257 1.00 84.31 106 ASN A N 1
ATOM 786 C CA . ASN A 1 106 ? -17.746 18.450 9.970 1.00 84.31 106 ASN A CA 1
ATOM 787 C C . ASN A 1 106 ? -17.174 19.876 9.972 1.00 84.31 106 ASN A C 1
ATOM 789 O O . ASN A 1 106 ? -16.457 20.228 9.041 1.00 84.31 106 ASN A O 1
ATOM 793 N N . ALA A 1 107 ? -17.435 20.688 11.005 1.00 84.44 107 ALA A N 1
ATOM 794 C CA . ALA A 1 107 ? -16.783 21.990 11.153 1.00 84.44 107 ALA A CA 1
ATOM 795 C C . ALA A 1 107 ? -15.294 21.854 11.520 1.00 84.44 107 ALA A C 1
ATOM 797 O O . ALA A 1 107 ? -14.494 22.735 11.215 1.00 84.44 107 ALA A O 1
ATOM 798 N N . ASN A 1 108 ? -14.907 20.748 12.163 1.00 86.25 108 ASN A N 1
ATOM 799 C CA . ASN A 1 108 ? -13.513 20.418 12.435 1.00 86.25 108 ASN A CA 1
ATOM 800 C C . ASN A 1 108 ? -13.321 18.891 12.394 1.00 86.25 108 ASN A C 1
ATOM 802 O O . ASN A 1 108 ? -13.250 18.241 13.447 1.00 86.25 108 ASN A O 1
ATOM 806 N N . PRO A 1 109 ? -13.246 18.298 11.185 1.00 81.31 109 PRO A N 1
ATOM 807 C CA . PRO A 1 109 ? -13.244 16.849 11.023 1.00 81.31 109 PRO A CA 1
ATOM 808 C C . PRO A 1 109 ? -12.035 16.217 11.714 1.00 81.31 109 PRO A C 1
ATOM 810 O O . PRO A 1 109 ? -12.202 15.237 12.434 1.00 81.31 109 PRO A O 1
ATOM 813 N N . LYS A 1 110 ? -10.849 16.834 11.608 1.00 82.25 110 LYS A N 1
ATOM 814 C CA . LYS A 1 110 ? -9.624 16.340 12.253 1.00 82.25 110 LYS A CA 1
ATOM 815 C C . LYS A 1 110 ? -9.733 16.281 13.773 1.00 82.25 110 LYS A C 1
ATOM 817 O O . LYS A 1 110 ? -9.369 15.268 14.359 1.00 82.25 110 LYS A O 1
ATOM 822 N N . ALA A 1 111 ? -10.228 17.338 14.417 1.00 83.19 111 ALA A N 1
ATOM 823 C CA . ALA A 1 111 ? -10.383 17.320 15.869 1.00 83.19 111 ALA A CA 1
ATOM 824 C C . ALA A 1 111 ? -11.489 16.352 16.307 1.00 83.19 111 ALA A C 1
ATOM 826 O O . ALA A 1 111 ? -11.348 15.684 17.324 1.00 83.19 111 ALA A O 1
ATOM 827 N N . SER A 1 112 ? -12.573 16.243 15.532 1.00 82.81 112 SER A N 1
ATOM 828 C CA . SER A 1 112 ? -13.688 15.350 15.861 1.00 82.81 112 SER A CA 1
ATOM 829 C C . SER A 1 112 ? -13.375 13.868 15.651 1.00 82.81 112 SER A C 1
ATOM 831 O O . SER A 1 112 ? -14.010 13.021 16.265 1.00 82.81 112 SER A O 1
ATOM 833 N N . LEU A 1 113 ? -12.403 13.542 14.805 1.00 88.25 113 LEU A N 1
ATOM 834 C CA . LEU A 1 113 ? -11.935 12.180 14.560 1.00 88.25 113 LEU A CA 1
ATOM 835 C C . LEU A 1 113 ? -10.658 11.865 15.356 1.00 88.25 113 LEU A C 1
ATOM 837 O O . LEU A 1 113 ? -10.080 10.791 15.212 1.00 88.25 113 LEU A O 1
ATOM 841 N N . SER A 1 114 ? -10.196 12.766 16.226 1.00 88.50 114 SER A N 1
ATOM 842 C CA . SER A 1 114 ? -9.034 12.462 17.055 1.00 88.50 114 SER A CA 1
ATOM 843 C C . SER A 1 114 ? -9.332 11.270 17.980 1.00 88.50 114 SER A C 1
ATOM 845 O O . SER A 1 114 ? -10.474 11.105 18.429 1.00 88.50 114 SER A O 1
ATOM 847 N N . PRO A 1 115 ? -8.331 10.430 18.299 1.00 88.69 115 PRO A N 1
ATOM 848 C CA . PRO A 1 115 ? -8.519 9.324 19.231 1.00 88.69 115 PRO A CA 1
ATOM 849 C C . PRO A 1 115 ? -9.142 9.777 20.558 1.00 88.69 115 PRO A C 1
ATOM 851 O O . PRO A 1 115 ? -10.045 9.114 21.060 1.00 88.69 115 PRO A O 1
ATOM 854 N N . ASP A 1 116 ? -8.745 10.946 21.066 1.00 88.88 116 ASP A N 1
ATOM 855 C CA . ASP A 1 116 ? -9.276 11.528 22.304 1.00 88.88 116 ASP A CA 1
ATOM 856 C C . ASP A 1 116 ? -10.750 11.935 22.191 1.00 88.88 116 ASP A C 1
ATOM 858 O O . ASP A 1 116 ? -11.509 11.803 23.149 1.00 88.88 116 ASP A O 1
ATOM 862 N N . ALA A 1 117 ? -11.185 12.402 21.017 1.00 87.81 117 ALA A N 1
ATOM 863 C CA . ALA A 1 117 ? -12.573 12.787 20.790 1.00 87.81 117 ALA A CA 1
ATOM 864 C C . ALA A 1 117 ? -13.515 11.580 20.685 1.00 87.81 117 ALA A C 1
ATOM 866 O O . ALA A 1 117 ? -14.696 11.719 21.014 1.00 87.81 117 ALA A O 1
ATOM 867 N N . VAL A 1 118 ? -13.008 10.432 20.226 1.00 90.12 118 VAL A N 1
ATOM 868 C CA . VAL A 1 118 ? -13.784 9.208 19.965 1.00 90.12 118 VAL A CA 1
ATOM 869 C C . VAL A 1 118 ? -13.760 8.241 21.158 1.00 90.12 118 VAL A C 1
ATOM 871 O O . VAL A 1 118 ? -14.743 7.537 21.407 1.00 90.12 118 VAL A O 1
ATOM 874 N N . LYS A 1 119 ? -12.661 8.204 21.919 1.00 90.56 119 LYS A N 1
ATOM 875 C CA . LYS A 1 119 ? -12.479 7.299 23.061 1.00 90.56 119 LYS A CA 1
ATOM 876 C C . LYS A 1 119 ? -13.580 7.491 24.111 1.00 90.56 119 LYS A C 1
ATOM 878 O O . LYS A 1 119 ? -13.911 8.610 24.488 1.00 90.56 119 LYS A O 1
ATOM 883 N N . GLY A 1 120 ? -14.166 6.386 24.573 1.00 89.75 120 GLY A N 1
ATOM 884 C CA . GLY A 1 120 ? -15.252 6.388 25.562 1.00 89.75 120 GLY A CA 1
ATOM 885 C C . GLY A 1 120 ? -16.639 6.766 25.021 1.00 89.75 120 GLY A C 1
ATOM 886 O O . GLY A 1 120 ? -17.618 6.612 25.743 1.00 89.75 120 GLY A O 1
ATOM 887 N N . LYS A 1 121 ? -16.755 7.217 23.762 1.00 91.00 121 LYS A N 1
ATOM 888 C CA . LYS A 1 121 ? -18.050 7.492 23.103 1.00 91.00 121 LYS A CA 1
ATOM 889 C C . LYS A 1 121 ? -18.532 6.358 22.202 1.00 91.00 121 LYS A C 1
ATOM 891 O O . LYS A 1 121 ? -19.681 6.363 21.773 1.00 91.00 121 LYS A O 1
ATOM 896 N N . VAL A 1 122 ? -17.656 5.407 21.901 1.00 93.06 122 VAL A N 1
ATOM 897 C CA . VAL A 1 122 ? -17.961 4.185 21.154 1.00 93.06 122 VAL A CA 1
ATOM 898 C C . VAL A 1 122 ? -17.427 2.980 21.930 1.00 93.06 122 VAL A C 1
ATOM 900 O O . VAL A 1 122 ? -16.496 3.148 22.722 1.00 93.06 122 VAL A O 1
ATOM 903 N N . PRO A 1 123 ? -17.967 1.768 21.709 1.00 94.94 123 PRO A N 1
ATOM 904 C CA . PRO A 1 123 ? -17.448 0.560 22.343 1.00 94.94 123 PRO A CA 1
ATOM 905 C C . PRO A 1 123 ? -15.954 0.361 22.057 1.00 94.94 123 PRO A C 1
ATOM 907 O O . PRO A 1 123 ? -15.495 0.611 20.940 1.00 94.94 123 PRO A O 1
ATOM 910 N N . ASP A 1 124 ? -15.200 -0.161 23.024 1.00 94.00 124 ASP A N 1
ATOM 911 C CA . ASP A 1 124 ? -13.741 -0.301 22.903 1.00 94.00 124 ASP A CA 1
ATOM 912 C C . ASP A 1 124 ? -13.317 -1.109 21.671 1.00 94.00 124 ASP A C 1
ATOM 914 O O . ASP A 1 124 ? -12.386 -0.729 20.964 1.00 94.00 124 ASP A O 1
ATOM 918 N N . ALA A 1 125 ? -14.039 -2.183 21.340 1.00 93.25 125 ALA A N 1
ATOM 919 C CA . ALA A 1 125 ? -13.764 -2.981 20.144 1.00 93.25 125 ALA A CA 1
ATOM 920 C C . ALA A 1 125 ? -13.866 -2.156 18.843 1.00 93.25 125 ALA A C 1
ATOM 922 O O . ALA A 1 125 ? -13.040 -2.306 17.937 1.00 93.25 125 ALA A O 1
ATOM 923 N N . VAL A 1 126 ? -14.849 -1.253 18.770 1.00 94.56 126 VAL A N 1
ATOM 924 C CA . VAL A 1 126 ? -15.058 -0.327 17.646 1.00 94.56 126 VAL A CA 1
ATOM 925 C C . VAL A 1 126 ? -13.930 0.700 17.610 1.00 94.56 126 VAL A C 1
ATOM 927 O O . VAL A 1 126 ? -13.334 0.907 16.554 1.00 94.56 126 VAL A O 1
ATOM 930 N N . PHE A 1 127 ? -13.580 1.284 18.759 1.00 94.94 127 PHE A N 1
ATOM 931 C CA . PHE A 1 127 ? -12.492 2.256 18.873 1.00 94.94 127 PHE A CA 1
ATOM 932 C C . PHE A 1 127 ? -11.136 1.676 18.446 1.00 94.94 127 PHE A C 1
ATOM 934 O O . PHE A 1 127 ? -10.383 2.306 17.705 1.00 94.94 127 PHE A O 1
ATOM 941 N N . GLN A 1 128 ? -10.823 0.448 18.861 1.00 94.56 128 GLN A N 1
ATOM 942 C CA . GLN A 1 128 ? -9.582 -0.222 18.467 1.00 94.56 128 GLN A CA 1
ATOM 943 C C . GLN A 1 128 ? -9.544 -0.505 16.962 1.00 94.56 128 GLN A C 1
ATOM 945 O O . GLN A 1 128 ? -8.515 -0.306 16.315 1.00 94.56 128 GLN A O 1
ATOM 950 N N . LYS A 1 129 ? -10.667 -0.934 16.375 1.00 95.31 129 LYS A N 1
ATOM 951 C CA . LYS A 1 129 ? -10.758 -1.170 14.929 1.00 95.31 129 LYS A CA 1
ATOM 952 C C . LYS A 1 129 ? -10.657 0.130 14.125 1.00 95.31 129 LYS A C 1
ATOM 954 O O . LYS A 1 129 ? -9.971 0.151 13.107 1.00 95.31 129 LYS A O 1
ATOM 959 N N . TYR A 1 130 ? -11.272 1.203 14.618 1.00 94.88 130 TYR A N 1
ATOM 960 C CA . TYR A 1 130 ? -11.145 2.557 14.082 1.00 94.88 130 TYR A CA 1
ATOM 961 C C . TYR A 1 130 ? -9.678 3.008 14.030 1.00 94.88 130 TYR A C 1
ATOM 963 O O . TYR A 1 130 ? -9.176 3.342 12.960 1.00 94.88 130 TYR A O 1
ATOM 971 N N . GLN A 1 131 ? -8.953 2.911 15.149 1.00 94.94 131 GLN A N 1
ATOM 972 C CA . GLN A 1 131 ? -7.535 3.279 15.195 1.00 94.94 131 GLN A CA 1
ATOM 973 C C . GLN A 1 131 ? -6.684 2.445 14.233 1.00 94.94 131 GLN A C 1
ATOM 975 O O . GLN A 1 131 ? -5.766 2.962 13.599 1.00 94.94 131 GLN A O 1
ATOM 980 N N . ARG A 1 132 ? -6.969 1.145 14.091 1.00 95.50 132 ARG A N 1
ATOM 981 C CA . ARG A 1 132 ? -6.266 0.305 13.112 1.00 95.50 132 ARG A CA 1
ATOM 982 C C . ARG A 1 132 ? -6.527 0.755 11.672 1.00 95.50 132 ARG A C 1
ATOM 984 O O . ARG A 1 132 ? -5.593 0.760 10.879 1.00 95.50 132 ARG A O 1
ATOM 991 N N . ALA A 1 133 ? -7.750 1.163 11.342 1.00 95.56 133 ALA A N 1
ATOM 992 C CA . ALA A 1 133 ? -8.093 1.661 10.011 1.00 95.56 133 ALA A CA 1
ATOM 993 C C . ALA A 1 133 ? -7.413 3.007 9.684 1.00 95.56 133 ALA A C 1
ATOM 995 O O . ALA A 1 133 ? -6.828 3.132 8.609 1.00 95.56 133 ALA A O 1
ATOM 996 N N . GLU A 1 134 ? -7.386 3.961 10.622 1.00 94.94 134 GLU A N 1
ATOM 997 C CA . GLU A 1 134 ? -6.665 5.237 10.449 1.00 94.94 134 GLU A CA 1
ATOM 998 C C . GLU A 1 134 ? -5.155 5.017 10.269 1.00 94.94 134 GLU A C 1
ATOM 1000 O O . GLU A 1 134 ? -4.536 5.554 9.351 1.00 94.94 134 GLU A O 1
ATOM 1005 N N . ASN A 1 135 ? -4.555 4.142 11.082 1.00 94.81 135 ASN A N 1
ATOM 1006 C CA . ASN A 1 135 ? -3.137 3.808 10.950 1.00 94.81 135 ASN A CA 1
ATOM 1007 C C . ASN A 1 135 ? -2.815 3.117 9.610 1.00 94.81 135 ASN A C 1
ATOM 1009 O O . ASN A 1 135 ? -1.749 3.345 9.035 1.00 94.81 135 ASN A O 1
ATOM 1013 N N . ALA A 1 136 ? -3.731 2.295 9.084 1.00 95.88 136 ALA A N 1
ATOM 1014 C CA . ALA A 1 136 ? -3.575 1.687 7.765 1.00 95.88 136 ALA A CA 1
ATOM 1015 C C . ALA A 1 136 ? -3.583 2.739 6.639 1.00 95.88 136 ALA A C 1
ATOM 1017 O O . ALA A 1 136 ? -2.799 2.621 5.693 1.00 95.88 136 ALA A O 1
ATOM 1018 N N . GLN A 1 137 ? -4.418 3.783 6.746 1.00 95.81 137 GLN A N 1
ATOM 1019 C CA . GLN A 1 137 ? -4.399 4.912 5.810 1.00 95.81 137 GLN A CA 1
ATOM 1020 C C . GLN A 1 137 ? -3.081 5.689 5.895 1.00 95.81 137 GLN A C 1
ATOM 1022 O O . GLN A 1 137 ? -2.466 5.916 4.850 1.00 95.81 137 GLN A O 1
ATOM 1027 N N . SER A 1 138 ? -2.614 6.032 7.102 1.00 95.50 138 SER A N 1
ATOM 1028 C CA . SER A 1 138 ? -1.331 6.735 7.278 1.00 95.50 138 SER A CA 1
ATOM 1029 C C . SER A 1 138 ? -0.187 5.966 6.622 1.00 95.50 138 SER A C 1
ATOM 1031 O O . SER A 1 138 ? 0.570 6.522 5.828 1.00 95.50 138 SER A O 1
ATOM 1033 N N . ASN A 1 139 ? -0.123 4.649 6.846 1.00 96.06 139 ASN A N 1
ATOM 1034 C CA . ASN A 1 139 ? 0.916 3.823 6.240 1.00 96.06 139 ASN A CA 1
ATOM 1035 C C . ASN A 1 139 ? 0.821 3.781 4.704 1.00 96.06 139 ASN A C 1
ATOM 1037 O O . ASN A 1 139 ? 1.842 3.826 4.025 1.00 96.06 139 ASN A O 1
ATOM 1041 N N . ASN A 1 140 ? -0.382 3.700 4.122 1.00 95.56 140 ASN A N 1
ATOM 1042 C CA . ASN A 1 140 ? -0.520 3.764 2.663 1.00 95.56 140 ASN A CA 1
ATOM 1043 C C . ASN A 1 140 ? -0.044 5.102 2.093 1.00 95.56 140 ASN A C 1
ATOM 1045 O O . ASN A 1 140 ? 0.610 5.101 1.048 1.00 95.56 140 ASN A O 1
ATOM 1049 N N . ALA A 1 141 ? -0.366 6.210 2.765 1.00 95.81 141 ALA A N 1
ATOM 1050 C CA . ALA A 1 141 ? 0.053 7.544 2.354 1.00 95.81 141 ALA A CA 1
ATOM 1051 C C . ALA A 1 141 ? 1.584 7.689 2.397 1.00 95.81 141 ALA A C 1
ATOM 1053 O O . ALA A 1 141 ? 2.175 8.208 1.454 1.00 95.81 141 ALA A O 1
ATOM 1054 N N . GLU A 1 142 ? 2.237 7.143 3.426 1.00 96.19 142 GLU A N 1
ATOM 1055 C CA . GLU A 1 142 ? 3.703 7.115 3.551 1.00 96.19 142 GLU A CA 1
ATOM 1056 C C . GLU A 1 142 ? 4.393 6.270 2.470 1.00 96.19 142 GLU A C 1
ATOM 1058 O O . GLU A 1 142 ? 5.521 6.561 2.083 1.00 96.19 142 GLU A O 1
ATOM 1063 N N . GLN A 1 143 ? 3.727 5.236 1.950 1.00 95.94 143 GLN A N 1
ATOM 1064 C CA . GLN A 1 143 ? 4.263 4.379 0.884 1.00 95.94 143 GLN A CA 1
ATOM 1065 C C . GLN A 1 143 ? 4.038 4.940 -0.528 1.00 95.94 143 GLN A C 1
ATOM 1067 O O . GLN A 1 143 ? 4.638 4.458 -1.490 1.00 95.94 143 GLN A O 1
ATOM 1072 N N . MET A 1 144 ? 3.191 5.962 -0.678 1.00 95.56 144 MET A N 1
ATOM 1073 C CA . MET A 1 144 ? 2.887 6.564 -1.978 1.00 95.56 144 MET A CA 1
ATOM 1074 C C . MET A 1 144 ? 4.127 7.115 -2.702 1.00 95.56 144 MET A C 1
ATOM 1076 O O . MET A 1 144 ? 4.252 6.836 -3.895 1.00 95.56 144 MET A O 1
ATOM 1080 N N . PRO A 1 145 ? 5.063 7.839 -2.051 1.00 97.06 145 PRO A N 1
ATOM 1081 C CA . PRO A 1 145 ? 6.267 8.318 -2.726 1.00 97.06 145 PRO A CA 1
ATOM 1082 C C . PRO A 1 145 ? 7.118 7.175 -3.286 1.00 97.06 145 PRO A C 1
ATOM 1084 O O . PRO A 1 145 ? 7.587 7.265 -4.416 1.00 97.06 145 PRO A O 1
ATOM 1087 N N . LEU A 1 146 ? 7.262 6.074 -2.541 1.00 96.75 146 LEU A N 1
ATOM 1088 C CA . LEU A 1 146 ? 8.031 4.912 -2.986 1.00 96.75 146 LEU A CA 1
ATOM 1089 C C . LEU A 1 146 ? 7.399 4.259 -4.226 1.00 96.75 146 LEU A C 1
ATOM 1091 O O . LEU A 1 146 ? 8.097 3.963 -5.196 1.00 96.75 146 LEU A O 1
ATOM 1095 N N . PHE A 1 147 ? 6.073 4.097 -4.226 1.00 97.56 147 PHE A N 1
ATOM 1096 C CA . PHE A 1 147 ? 5.330 3.600 -5.384 1.00 97.56 147 PHE A CA 1
ATOM 1097 C C . PHE A 1 147 ? 5.468 4.519 -6.603 1.00 97.56 147 PHE A C 1
ATOM 1099 O O . PHE A 1 147 ? 5.783 4.054 -7.698 1.00 97.56 147 PHE A O 1
ATOM 1106 N N . ALA A 1 148 ? 5.257 5.824 -6.414 1.00 97.31 148 ALA A N 1
ATOM 1107 C CA . ALA A 1 148 ? 5.328 6.806 -7.489 1.00 97.31 148 ALA A CA 1
ATOM 1108 C C . ALA A 1 148 ? 6.723 6.837 -8.125 1.00 97.31 148 ALA A C 1
ATOM 1110 O O . ALA A 1 148 ? 6.833 6.818 -9.349 1.00 97.31 148 ALA A O 1
ATOM 1111 N N . VAL A 1 149 ? 7.785 6.806 -7.312 1.00 97.12 149 VAL A N 1
ATOM 1112 C CA . VAL A 1 149 ? 9.169 6.734 -7.802 1.00 97.12 149 VAL A CA 1
ATOM 1113 C C . VAL A 1 149 ? 9.405 5.453 -8.599 1.00 97.12 149 VAL A C 1
ATOM 1115 O O . VAL A 1 149 ? 9.956 5.529 -9.692 1.00 97.12 149 VAL A O 1
ATOM 1118 N N . ALA A 1 150 ? 8.948 4.292 -8.120 1.00 95.75 150 ALA A N 1
ATOM 1119 C CA . ALA A 1 150 ? 9.099 3.031 -8.849 1.00 95.75 150 ALA A CA 1
ATOM 1120 C C . ALA A 1 150 ? 8.403 3.053 -10.221 1.00 95.75 150 ALA A C 1
ATOM 1122 O O . ALA A 1 150 ? 8.984 2.620 -11.221 1.00 95.75 150 ALA A O 1
ATOM 1123 N N . VAL A 1 151 ? 7.183 3.599 -10.291 1.00 94.75 151 VAL A N 1
ATOM 1124 C CA . VAL A 1 151 ? 6.437 3.755 -11.550 1.00 94.75 151 VAL A CA 1
ATOM 1125 C C . VAL A 1 151 ? 7.151 4.720 -12.494 1.00 94.75 151 VAL A C 1
ATOM 1127 O O . VAL A 1 151 ? 7.391 4.377 -13.650 1.00 94.75 151 VAL A O 1
ATOM 1130 N N . LEU A 1 152 ? 7.521 5.910 -12.014 1.00 94.44 152 LEU A N 1
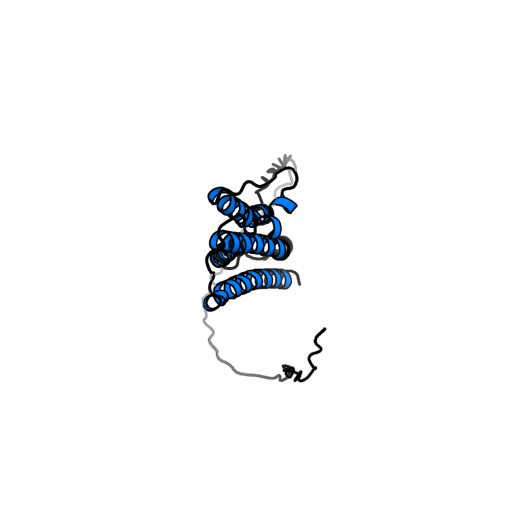ATOM 1131 C CA . LEU A 1 152 ? 8.161 6.935 -12.839 1.00 94.44 152 LEU A CA 1
ATOM 1132 C C . LEU A 1 152 ? 9.535 6.486 -13.345 1.00 94.44 152 LEU A C 1
ATOM 1134 O O . LEU A 1 152 ? 9.800 6.614 -14.537 1.00 94.44 152 LEU A O 1
ATOM 1138 N N . ALA A 1 153 ? 10.370 5.898 -12.483 1.00 92.75 153 ALA A N 1
ATOM 1139 C CA . ALA A 1 153 ? 11.672 5.358 -12.871 1.00 92.75 153 ALA A CA 1
ATOM 1140 C C . ALA A 1 153 ? 11.531 4.277 -13.951 1.00 92.75 153 ALA A C 1
ATOM 1142 O O . ALA A 1 153 ? 12.276 4.273 -14.928 1.00 92.75 153 ALA A O 1
ATOM 1143 N N . SER A 1 154 ? 10.526 3.406 -13.824 1.00 90.19 154 SER A N 1
ATOM 1144 C CA . SER A 1 154 ? 10.246 2.376 -14.828 1.00 90.19 154 SER A CA 1
ATOM 1145 C C . SER A 1 154 ? 9.818 2.971 -16.165 1.00 90.19 154 SER A C 1
ATOM 1147 O O . SER A 1 154 ? 10.335 2.566 -17.200 1.00 90.19 154 SER A O 1
ATOM 1149 N N . ILE A 1 155 ? 8.922 3.965 -16.151 1.00 89.62 155 ILE A N 1
ATOM 1150 C CA . ILE A 1 155 ? 8.509 4.672 -17.370 1.00 89.62 155 ILE A CA 1
ATOM 1151 C C . ILE A 1 155 ? 9.722 5.349 -18.017 1.00 89.62 155 ILE A C 1
ATOM 1153 O O . ILE A 1 155 ? 9.899 5.251 -19.226 1.00 89.62 155 ILE A O 1
ATOM 1157 N N . MET A 1 156 ? 10.575 6.018 -17.238 1.00 88.19 156 MET A N 1
ATOM 1158 C CA . MET A 1 156 ? 11.783 6.663 -17.760 1.00 88.19 156 MET A CA 1
ATOM 1159 C C . MET A 1 156 ? 12.721 5.647 -18.415 1.00 88.19 156 MET A C 1
ATOM 1161 O O . MET A 1 156 ? 13.152 5.863 -19.544 1.00 88.19 156 MET A O 1
ATOM 1165 N N . ALA A 1 157 ? 12.977 4.519 -17.756 1.00 86.25 157 ALA A N 1
ATOM 1166 C CA . ALA A 1 157 ? 13.808 3.447 -18.291 1.00 86.25 157 ALA A CA 1
ATOM 1167 C C . ALA A 1 157 ? 13.223 2.817 -19.569 1.00 86.25 157 ALA A C 1
ATOM 1169 O O . ALA A 1 157 ? 13.961 2.597 -20.529 1.00 86.25 157 ALA A O 1
ATOM 1170 N N . GLU A 1 158 ? 11.900 2.608 -19.632 1.00 80.81 158 GLU A N 1
ATOM 1171 C CA . GLU A 1 158 ? 11.203 2.149 -20.844 1.00 80.81 158 GLU A CA 1
ATOM 1172 C C . GLU A 1 158 ? 11.363 3.107 -22.026 1.00 80.81 158 GLU A C 1
ATOM 1174 O O . GLU A 1 158 ? 11.422 2.666 -23.171 1.00 80.81 158 GLU A O 1
ATOM 1179 N N . ARG A 1 159 ? 11.417 4.418 -21.769 1.00 80.81 159 ARG A N 1
ATOM 1180 C CA . ARG A 1 159 ? 11.541 5.434 -22.823 1.00 80.81 159 ARG A CA 1
ATOM 1181 C C . ARG A 1 159 ? 12.986 5.724 -23.214 1.00 80.81 159 ARG A C 1
ATOM 1183 O O . ARG A 1 159 ? 13.219 6.133 -24.346 1.00 80.81 159 ARG A O 1
ATOM 1190 N N . ALA A 1 160 ? 13.931 5.539 -22.297 1.00 79.12 160 ALA A N 1
ATOM 1191 C CA . ALA A 1 160 ? 15.338 5.868 -22.505 1.00 79.12 160 ALA A CA 1
ATOM 1192 C C . ALA A 1 160 ? 16.126 4.775 -23.244 1.00 79.12 160 ALA A C 1
ATOM 1194 O O . ALA A 1 160 ? 17.161 5.073 -23.834 1.00 79.12 160 ALA A O 1
ATOM 1195 N N . THR A 1 161 ? 15.657 3.525 -23.242 1.00 64.31 161 THR A N 1
ATOM 1196 C CA . THR A 1 161 ? 16.366 2.410 -23.886 1.00 64.31 161 THR A CA 1
ATOM 1197 C C . THR A 1 161 ? 15.535 1.762 -24.986 1.00 64.31 161 THR A C 1
ATOM 1199 O O . THR A 1 161 ? 14.354 1.484 -24.806 1.00 64.31 161 THR A O 1
ATOM 1202 N N . ALA A 1 162 ? 16.167 1.457 -26.126 1.00 57.88 162 ALA A N 1
ATOM 1203 C CA . ALA A 1 162 ? 15.533 0.717 -27.226 1.00 57.88 162 ALA A CA 1
ATOM 1204 C C . ALA A 1 162 ? 15.084 -0.702 -26.814 1.00 57.88 162 ALA A C 1
ATOM 1206 O O . ALA A 1 162 ? 14.218 -1.289 -27.456 1.00 57.88 162 ALA A O 1
ATOM 1207 N N . THR A 1 163 ? 15.666 -1.229 -25.733 1.00 55.22 163 THR A N 1
ATOM 1208 C CA . THR A 1 163 ? 15.314 -2.498 -25.084 1.00 55.22 163 THR A CA 1
ATOM 1209 C C . THR A 1 163 ? 14.139 -2.385 -24.103 1.00 55.22 163 THR A C 1
ATOM 1211 O O . THR A 1 163 ? 13.486 -3.393 -23.832 1.00 55.22 163 THR A O 1
ATOM 1214 N N . GLY A 1 164 ? 13.850 -1.179 -23.595 1.00 56.66 164 GLY A N 1
ATOM 1215 C CA . GLY A 1 164 ? 12.832 -0.890 -22.583 1.00 56.66 164 GLY A CA 1
ATOM 1216 C C . GLY A 1 164 ? 13.001 -1.658 -21.261 1.00 56.66 164 GLY A C 1
ATOM 1217 O O . GLY A 1 164 ? 13.803 -2.582 -21.148 1.00 56.66 164 GLY A O 1
ATOM 1218 N N . LEU A 1 165 ? 12.185 -1.339 -20.245 1.00 56.34 165 LEU A N 1
ATOM 1219 C CA . LEU A 1 165 ? 12.072 -2.164 -19.027 1.00 56.34 165 LEU A CA 1
ATOM 1220 C C . LEU A 1 165 ? 11.285 -3.473 -19.248 1.00 56.34 165 LEU A C 1
ATOM 1222 O O . LEU A 1 165 ? 11.013 -4.227 -18.311 1.00 56.34 165 LEU A O 1
ATOM 1226 N N . GLY A 1 166 ? 10.952 -3.729 -20.510 1.00 49.06 166 GLY A N 1
ATOM 1227 C CA . GLY A 1 166 ? 10.408 -4.950 -21.051 1.00 49.06 166 GLY A CA 1
ATOM 1228 C C . GLY A 1 166 ? 10.252 -4.788 -22.560 1.00 49.06 166 GLY A C 1
ATOM 1229 O O . GLY A 1 166 ? 9.560 -3.885 -23.029 1.00 49.06 166 GLY A O 1
ATOM 1230 N N . HIS A 1 167 ? 10.757 -5.743 -23.333 1.00 43.66 167 HIS A N 1
ATOM 1231 C CA . HIS A 1 167 ? 10.139 -6.122 -24.607 1.00 43.66 167 HIS A CA 1
ATOM 1232 C C . HIS A 1 167 ? 8.748 -6.762 -24.337 1.00 43.66 167 HIS A C 1
ATOM 1234 O O . HIS A 1 167 ? 8.435 -7.874 -24.766 1.00 43.66 167 HIS A O 1
ATOM 1240 N N . ALA A 1 168 ? 7.893 -6.059 -23.587 1.00 47.38 168 ALA A N 1
ATOM 1241 C CA . ALA A 1 168 ? 6.633 -6.522 -23.007 1.00 47.38 168 ALA A CA 1
ATOM 1242 C C . ALA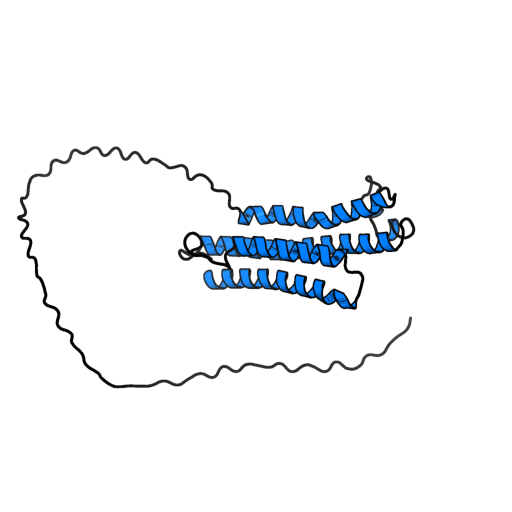 A 1 168 ? 5.411 -6.212 -23.890 1.00 47.38 168 ALA A C 1
ATOM 1244 O O . ALA A 1 168 ? 4.284 -6.163 -23.407 1.00 47.38 168 ALA A O 1
ATOM 1245 N N . VAL A 1 169 ? 5.620 -6.043 -25.199 1.00 44.62 169 VAL A N 1
ATOM 1246 C CA . VAL A 1 169 ? 4.539 -6.159 -26.197 1.00 44.62 169 VAL A CA 1
ATOM 1247 C C . VAL A 1 169 ? 4.599 -7.518 -26.920 1.00 44.62 169 VAL A C 1
ATOM 1249 O O . VAL A 1 169 ? 3.632 -7.906 -27.564 1.00 44.62 169 VAL A O 1
ATOM 1252 N N . ALA A 1 170 ? 5.687 -8.291 -26.772 1.00 43.44 170 ALA A N 1
ATOM 1253 C CA . ALA A 1 170 ? 5.863 -9.575 -27.469 1.00 43.44 170 ALA A CA 1
ATOM 1254 C C . ALA A 1 170 ? 6.241 -10.767 -26.565 1.00 43.44 170 ALA A C 1
ATOM 1256 O O . ALA A 1 170 ? 6.056 -11.913 -26.969 1.00 43.44 170 ALA A O 1
ATOM 1257 N N . GLY A 1 171 ? 6.737 -10.536 -25.345 1.00 42.22 171 GLY A N 1
ATOM 1258 C CA . GLY A 1 171 ? 7.083 -11.595 -24.395 1.00 42.22 171 GLY A CA 1
ATOM 1259 C C . GLY A 1 171 ? 6.305 -11.455 -23.092 1.00 42.22 171 GLY A C 1
ATOM 1260 O O . GLY A 1 171 ? 6.177 -10.358 -22.561 1.00 42.22 171 GLY A O 1
ATOM 1261 N N . LYS A 1 172 ? 5.795 -12.573 -22.574 1.00 51.00 172 LYS A N 1
ATOM 1262 C CA . LYS A 1 172 ? 5.107 -12.729 -21.283 1.00 51.00 172 LYS A CA 1
ATOM 1263 C C . LYS A 1 172 ? 6.044 -12.381 -20.110 1.00 51.00 172 LYS A C 1
ATOM 1265 O O . LYS A 1 172 ? 6.487 -13.271 -19.390 1.00 51.00 172 LYS A O 1
ATOM 1270 N N . ASP A 1 173 ? 6.390 -11.108 -19.939 1.00 59.28 173 ASP A N 1
ATOM 1271 C CA . ASP A 1 173 ? 7.238 -10.653 -18.840 1.00 59.28 173 ASP A CA 1
ATOM 1272 C C . ASP A 1 173 ? 6.403 -10.525 -17.561 1.00 59.28 173 ASP A C 1
ATOM 1274 O O . ASP A 1 173 ? 5.671 -9.560 -17.333 1.00 59.28 173 ASP A O 1
ATOM 1278 N N . ILE A 1 174 ? 6.523 -11.539 -16.705 1.00 60.06 174 ILE A N 1
ATOM 1279 C CA . ILE A 1 174 ? 5.879 -11.602 -15.387 1.00 60.06 174 ILE A CA 1
ATOM 1280 C C . ILE A 1 174 ? 6.406 -10.478 -14.468 1.00 60.06 174 ILE A C 1
ATOM 1282 O O . ILE A 1 174 ? 5.798 -10.177 -13.449 1.00 60.06 174 ILE A O 1
ATOM 1286 N N . THR A 1 175 ? 7.496 -9.799 -14.837 1.00 65.56 175 THR A N 1
ATOM 1287 C CA . THR A 1 175 ? 8.116 -8.720 -14.054 1.00 65.56 175 THR A CA 1
ATOM 1288 C C . THR A 1 175 ? 7.954 -7.325 -14.672 1.00 65.56 175 THR A C 1
ATOM 1290 O O . THR A 1 175 ? 8.633 -6.387 -14.248 1.00 65.56 175 THR A O 1
ATOM 1293 N N . GLY A 1 176 ? 7.081 -7.169 -15.673 1.00 80.81 176 GLY A N 1
ATOM 1294 C CA . GLY A 1 176 ? 6.814 -5.879 -16.316 1.00 80.81 176 GLY A CA 1
ATOM 1295 C C . GLY A 1 176 ? 6.116 -4.861 -15.401 1.00 80.81 176 GLY A C 1
ATOM 1296 O O . GLY A 1 176 ? 5.520 -5.215 -14.380 1.00 80.81 176 GLY A O 1
ATOM 1297 N N . LEU A 1 177 ? 6.140 -3.584 -15.800 1.00 87.31 177 LEU A N 1
ATOM 1298 C CA . LEU A 1 177 ? 5.573 -2.465 -15.034 1.00 87.31 177 LEU A CA 1
ATOM 1299 C C . LEU A 1 177 ? 4.086 -2.662 -14.686 1.00 87.31 177 LEU A C 1
ATOM 1301 O O . LEU A 1 177 ? 3.680 -2.431 -13.548 1.00 87.31 177 LEU A O 1
ATOM 1305 N N . SER A 1 178 ? 3.266 -3.144 -15.624 1.00 87.88 178 SER A N 1
ATOM 1306 C CA . SER A 1 178 ? 1.849 -3.436 -15.358 1.00 87.88 178 SER A CA 1
ATOM 1307 C C . SER A 1 178 ? 1.661 -4.535 -14.307 1.00 87.88 178 SER A C 1
ATOM 1309 O O . SER A 1 178 ? 0.764 -4.431 -13.468 1.00 87.88 178 SER A O 1
ATOM 1311 N N . THR A 1 179 ? 2.52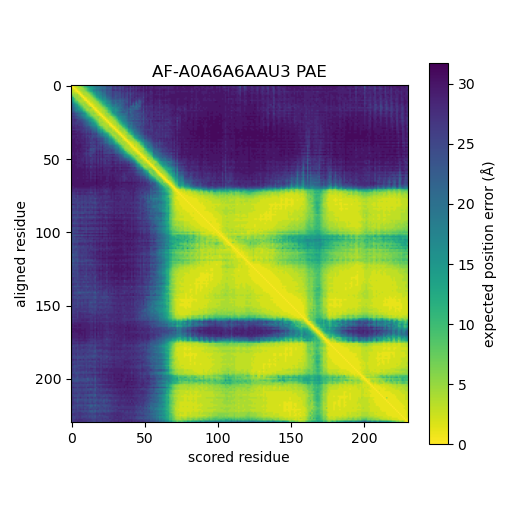4 -5.555 -14.306 1.00 89.31 179 THR A N 1
ATOM 1312 C CA . THR A 1 179 ? 2.490 -6.623 -13.299 1.00 89.31 179 THR A CA 1
ATOM 1313 C C . THR A 1 179 ? 2.917 -6.102 -11.934 1.00 89.31 179 THR A C 1
ATOM 1315 O O . THR A 1 179 ? 2.262 -6.418 -10.944 1.00 89.31 179 THR A O 1
ATOM 1318 N N . PHE A 1 180 ? 3.947 -5.249 -11.874 1.00 92.69 180 PHE A N 1
ATOM 1319 C CA . PHE A 1 180 ? 4.333 -4.556 -10.644 1.00 92.69 180 PHE A CA 1
ATOM 1320 C C . PHE A 1 180 ? 3.168 -3.744 -10.070 1.00 92.69 180 PHE A C 1
ATOM 1322 O O . PHE A 1 180 ? 2.851 -3.896 -8.893 1.00 92.69 180 PHE A O 1
ATOM 1329 N N . VAL A 1 181 ? 2.490 -2.934 -10.892 1.00 94.44 181 VAL A N 1
ATOM 1330 C CA . VAL A 1 181 ? 1.331 -2.142 -10.451 1.00 94.44 181 VAL A CA 1
ATOM 1331 C C . VAL A 1 181 ? 0.240 -3.053 -9.885 1.00 94.44 181 VAL A C 1
ATOM 1333 O O . VAL A 1 181 ? -0.217 -2.834 -8.765 1.00 94.44 181 VAL A O 1
ATOM 1336 N N . GLY A 1 182 ? -0.146 -4.106 -10.611 1.00 94.19 182 GLY A N 1
ATOM 1337 C CA . GLY A 1 182 ? -1.150 -5.061 -10.137 1.00 94.19 182 GLY A CA 1
ATOM 1338 C C . GLY A 1 182 ? -0.749 -5.742 -8.823 1.00 94.19 182 GLY A C 1
ATOM 1339 O O . GLY A 1 182 ? -1.528 -5.760 -7.869 1.00 94.19 182 GLY A O 1
ATOM 1340 N N . ALA A 1 183 ? 0.485 -6.246 -8.743 1.00 94.69 183 ALA A N 1
ATOM 1341 C CA . ALA A 1 183 ? 1.022 -6.891 -7.547 1.00 94.69 183 ALA A CA 1
ATOM 1342 C C . ALA A 1 183 ? 1.070 -5.931 -6.351 1.00 94.69 183 ALA A C 1
ATOM 1344 O O . ALA A 1 183 ? 0.687 -6.310 -5.245 1.00 94.69 183 ALA A O 1
ATOM 1345 N N . TRP A 1 184 ? 1.470 -4.677 -6.574 1.00 96.12 184 TRP A N 1
ATOM 1346 C CA . TRP A 1 184 ? 1.479 -3.638 -5.551 1.00 96.12 184 TRP A CA 1
ATOM 1347 C C . TRP A 1 184 ? 0.081 -3.431 -4.963 1.00 96.12 184 TRP A C 1
ATOM 1349 O O . TRP A 1 184 ? -0.086 -3.523 -3.749 1.00 96.12 184 TRP A O 1
ATOM 1359 N N . PHE A 1 185 ? -0.946 -3.236 -5.798 1.00 97.12 185 PHE A N 1
ATOM 1360 C CA . PHE A 1 185 ? -2.321 -3.066 -5.311 1.00 97.12 185 PHE A CA 1
ATOM 1361 C C . PHE A 1 185 ? -2.825 -4.281 -4.529 1.00 97.12 185 PHE A C 1
ATOM 1363 O O . PHE A 1 185 ? -3.427 -4.107 -3.471 1.00 97.12 185 PHE A O 1
ATOM 1370 N N . VAL A 1 186 ? -2.546 -5.501 -4.996 1.00 96.75 186 VAL A N 1
ATOM 1371 C CA . VAL A 1 186 ? -2.941 -6.730 -4.289 1.00 96.75 186 VAL A CA 1
ATOM 1372 C C . VAL A 1 186 ? -2.270 -6.814 -2.918 1.00 96.75 186 VAL A C 1
ATOM 1374 O O . VAL A 1 186 ? -2.948 -7.030 -1.912 1.00 96.75 186 VAL A O 1
ATOM 1377 N N . VAL A 1 187 ? -0.956 -6.591 -2.850 1.00 96.94 187 VAL A N 1
ATOM 1378 C CA . VAL A 1 187 ? -0.198 -6.644 -1.592 1.00 96.94 187 VAL A CA 1
ATOM 1379 C C . VAL A 1 187 ? -0.661 -5.554 -0.628 1.00 96.94 187 VAL A C 1
ATOM 1381 O O . VAL A 1 187 ? -0.852 -5.823 0.558 1.00 96.94 187 VAL A O 1
ATOM 1384 N N . ARG A 1 188 ? -0.905 -4.332 -1.117 1.00 96.06 188 ARG A N 1
ATOM 1385 C CA . ARG A 1 188 ? -1.395 -3.226 -0.283 1.00 96.06 188 ARG A CA 1
ATOM 1386 C C . ARG A 1 188 ? -2.837 -3.441 0.174 1.00 96.06 188 ARG A C 1
ATOM 1388 O O . ARG A 1 188 ? -3.148 -3.128 1.321 1.00 96.06 188 ARG A O 1
ATOM 1395 N N . ALA A 1 189 ? -3.701 -4.034 -0.648 1.00 96.31 189 ALA A N 1
ATOM 1396 C CA . ALA A 1 189 ? -5.050 -4.428 -0.239 1.00 96.31 189 ALA A CA 1
ATOM 1397 C C . ALA A 1 189 ? -5.012 -5.504 0.853 1.00 96.31 189 ALA A C 1
ATOM 1399 O O . ALA A 1 189 ? -5.647 -5.338 1.896 1.00 96.31 189 ALA A O 1
ATOM 1400 N N . ALA A 1 190 ? -4.204 -6.551 0.665 1.00 95.69 190 ALA A N 1
ATOM 1401 C CA . ALA A 1 190 ? -4.001 -7.593 1.667 1.00 95.69 190 ALA A CA 1
ATOM 1402 C C . ALA A 1 190 ? -3.444 -7.017 2.979 1.00 95.69 190 ALA A C 1
ATOM 1404 O O . ALA A 1 190 ? -3.951 -7.336 4.054 1.00 95.69 190 ALA A O 1
ATOM 1405 N N . TYR A 1 191 ? -2.467 -6.108 2.895 1.00 95.12 191 TYR A N 1
ATOM 1406 C CA . TYR A 1 191 ? -1.932 -5.382 4.046 1.00 95.12 191 TYR A CA 1
ATOM 1407 C C . TYR A 1 191 ? -3.025 -4.608 4.790 1.00 95.12 191 TYR A C 1
ATOM 1409 O O . TYR A 1 191 ? -3.123 -4.736 6.006 1.00 95.12 191 TYR A O 1
ATOM 1417 N N . CYS A 1 192 ? -3.876 -3.848 4.090 1.00 95.56 192 CYS A N 1
ATOM 1418 C CA . CYS A 1 192 ? -4.954 -3.074 4.716 1.00 95.56 192 CYS A CA 1
ATOM 1419 C C . CYS A 1 192 ? -5.969 -3.969 5.430 1.00 95.56 192 CYS A C 1
ATOM 1421 O O . CYS A 1 192 ? -6.333 -3.701 6.575 1.00 95.56 192 CYS A O 1
ATOM 1423 N N . VAL A 1 193 ? -6.404 -5.047 4.770 1.00 94.62 193 VAL A N 1
ATOM 1424 C CA . VAL A 1 193 ? -7.342 -6.013 5.354 1.00 94.62 193 VAL A CA 1
ATOM 1425 C C . VAL A 1 193 ? -6.731 -6.656 6.597 1.00 94.62 193 VAL A C 1
ATOM 1427 O O . VAL A 1 193 ? -7.368 -6.669 7.651 1.00 94.62 193 VAL A O 1
ATOM 1430 N N . ALA A 1 194 ? -5.481 -7.117 6.506 1.00 93.69 194 ALA A N 1
ATOM 1431 C CA . ALA A 1 194 ? -4.753 -7.681 7.635 1.00 93.69 194 ALA A CA 1
ATOM 1432 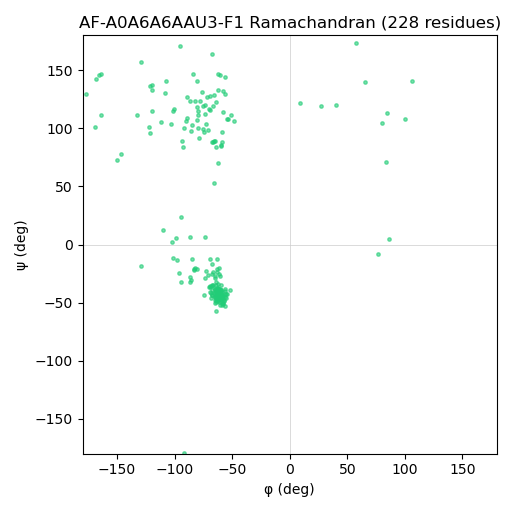C C . ALA A 1 194 ? -4.624 -6.667 8.782 1.00 93.69 194 ALA A C 1
ATOM 1434 O O . ALA A 1 194 ? -4.924 -7.001 9.922 1.00 93.69 194 ALA A O 1
ATOM 1435 N N . TYR A 1 195 ? -4.261 -5.414 8.490 1.00 92.44 195 TYR A N 1
ATOM 1436 C CA . TYR A 1 195 ? -4.109 -4.358 9.494 1.00 92.44 195 TYR A CA 1
ATOM 1437 C C . TYR A 1 195 ? -5.400 -4.131 10.283 1.00 92.44 195 TYR A C 1
ATOM 1439 O O . TYR A 1 195 ? -5.383 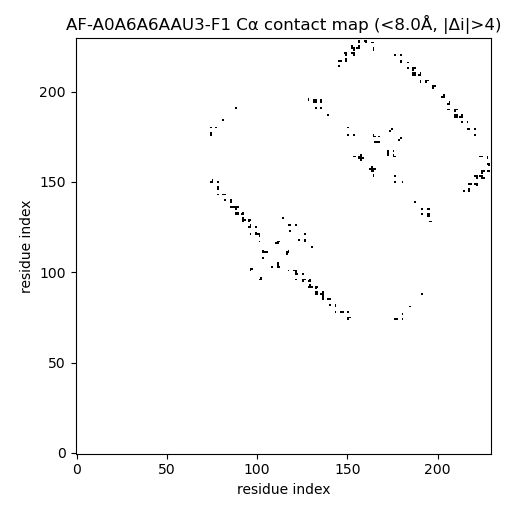-4.001 11.503 1.00 92.44 195 TYR A O 1
ATOM 1447 N N . VAL A 1 196 ? -6.532 -4.078 9.586 1.00 93.19 196 VAL A N 1
ATOM 1448 C CA . VAL A 1 196 ? -7.832 -3.777 10.188 1.0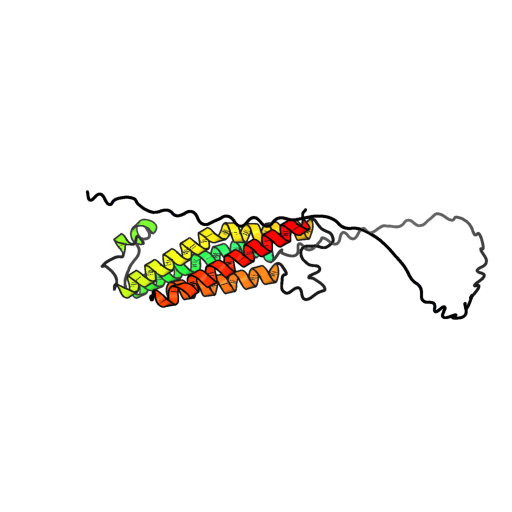0 93.19 196 VAL A CA 1
ATOM 1449 C C . VAL A 1 196 ? -8.376 -4.961 10.994 1.00 93.19 196 VAL A C 1
ATOM 1451 O O . VAL A 1 196 ? -8.911 -4.766 12.094 1.00 93.19 196 VAL A O 1
ATOM 1454 N N . GLN A 1 197 ? -8.263 -6.178 10.457 1.00 92.38 197 GLN A N 1
ATOM 1455 C CA . GLN A 1 197 ? -8.908 -7.368 11.021 1.00 92.38 197 GLN A CA 1
ATOM 1456 C C . GLN A 1 197 ? -8.073 -8.053 12.103 1.00 92.38 197 GLN A C 1
ATOM 1458 O O . GLN A 1 197 ? -8.639 -8.587 13.052 1.00 92.38 197 GLN A O 1
ATOM 1463 N N . ILE A 1 198 ? -6.744 -8.015 11.999 1.00 90.19 198 ILE A N 1
ATOM 1464 C CA . ILE A 1 198 ? -5.863 -8.678 12.958 1.00 90.19 198 ILE A CA 1
ATOM 1465 C C . ILE A 1 198 ? -5.730 -7.812 14.214 1.00 90.19 198 ILE A C 1
ATOM 1467 O O . ILE A 1 198 ? -5.139 -6.732 14.186 1.00 90.19 198 ILE A O 1
ATOM 1471 N N . ALA A 1 199 ? -6.295 -8.293 15.322 1.00 85.69 199 ALA A N 1
ATOM 1472 C CA . ALA A 1 199 ? -6.135 -7.690 16.645 1.00 85.69 199 ALA A CA 1
ATOM 1473 C C . ALA A 1 199 ? -5.016 -8.358 17.463 1.00 85.69 199 ALA A C 1
ATOM 1475 O O . ALA A 1 199 ? -4.438 -7.716 18.340 1.00 85.69 199 ALA A O 1
ATOM 1476 N N . ASP A 1 200 ? -4.695 -9.617 17.161 1.00 85.75 200 ASP A N 1
ATOM 1477 C CA . ASP A 1 200 ? -3.752 -10.407 17.944 1.00 85.75 200 ASP A CA 1
ATOM 1478 C C . ASP A 1 200 ? -2.297 -10.077 17.608 1.00 85.75 200 ASP A C 1
ATOM 1480 O O . ASP A 1 200 ? -1.898 -9.913 16.452 1.00 85.75 200 ASP A O 1
ATOM 1484 N N . HIS A 1 201 ? -1.461 -10.041 18.643 1.00 83.00 201 HIS A N 1
ATOM 1485 C CA . HIS A 1 201 ? -0.033 -9.797 18.476 1.00 83.00 201 HIS A CA 1
ATOM 1486 C C . HIS A 1 201 ? 0.668 -10.951 17.742 1.00 83.00 201 HIS A C 1
ATOM 1488 O O . HIS A 1 201 ? 1.566 -10.718 16.933 1.00 83.00 201 HIS A O 1
ATOM 1494 N N . SER A 1 202 ? 0.243 -12.197 17.978 1.00 79.44 202 SER A N 1
ATOM 1495 C CA . SER A 1 202 ? 0.860 -13.400 17.402 1.00 79.44 202 SER A CA 1
ATOM 1496 C C . SER A 1 202 ? 0.702 -13.505 15.886 1.00 79.44 202 SER A C 1
ATOM 1498 O O . SER A 1 202 ? 1.533 -14.135 15.246 1.00 79.44 202 SER A O 1
ATOM 1500 N N . THR A 1 203 ? -0.308 -12.864 15.294 1.00 85.88 203 THR A N 1
ATOM 1501 C CA . THR A 1 203 ? -0.560 -12.839 13.841 1.00 85.88 203 THR A CA 1
ATOM 1502 C C . THR A 1 203 ? -0.111 -11.529 13.185 1.00 85.88 203 THR A C 1
ATOM 1504 O O . THR A 1 203 ? -0.208 -11.364 11.967 1.00 85.88 203 THR A O 1
ATOM 1507 N N . SER A 1 204 ? 0.471 -10.607 13.960 1.00 83.31 204 SER A N 1
ATOM 1508 C CA . SER A 1 204 ? 0.963 -9.315 13.464 1.00 83.31 204 SER A CA 1
ATOM 1509 C C . SER A 1 204 ? 2.097 -9.435 12.435 1.00 83.31 204 SER A C 1
ATOM 1511 O O . SER A 1 204 ? 2.280 -8.526 11.622 1.00 83.31 204 SER A O 1
ATOM 1513 N N . PHE A 1 205 ? 2.809 -10.570 12.394 1.00 91.19 205 PHE A N 1
ATOM 1514 C CA . PHE A 1 205 ? 3.842 -10.838 11.388 1.00 91.19 205 PHE A CA 1
ATOM 1515 C C . PHE A 1 205 ? 3.284 -10.839 9.960 1.00 91.19 205 PHE A C 1
ATOM 1517 O O . PHE A 1 205 ? 4.015 -10.494 9.037 1.00 91.19 205 PHE A O 1
ATOM 1524 N N . VAL A 1 206 ? 1.997 -11.159 9.763 1.00 91.50 206 VAL A N 1
ATOM 1525 C CA . VAL A 1 206 ? 1.346 -11.124 8.441 1.00 91.50 206 VAL A CA 1
ATOM 1526 C C . VAL A 1 206 ? 1.372 -9.706 7.875 1.00 91.50 206 VAL A C 1
ATOM 1528 O O . VAL A 1 206 ? 1.708 -9.499 6.709 1.00 91.50 206 VAL A O 1
ATOM 1531 N N . ARG A 1 207 ? 1.092 -8.709 8.722 1.00 88.31 207 ARG A N 1
ATOM 1532 C CA . ARG A 1 207 ? 1.160 -7.292 8.354 1.00 88.31 207 ARG A CA 1
ATOM 1533 C C . ARG A 1 207 ? 2.588 -6.890 7.990 1.00 88.31 207 ARG A C 1
ATOM 1535 O O . ARG A 1 207 ? 2.796 -6.244 6.966 1.00 88.31 207 ARG A O 1
ATOM 1542 N N . SER A 1 208 ? 3.562 -7.272 8.813 1.00 91.62 208 SER A N 1
ATOM 1543 C CA . SER A 1 208 ? 4.974 -6.957 8.570 1.00 91.62 208 SER A CA 1
ATOM 1544 C C . SER A 1 208 ? 5.503 -7.636 7.305 1.00 91.62 208 SER A C 1
ATOM 1546 O O . SER A 1 208 ? 6.226 -7.013 6.535 1.00 91.62 208 SER A O 1
ATOM 1548 N N . GLY A 1 209 ? 5.091 -8.877 7.046 1.00 94.56 209 GLY A N 1
ATOM 1549 C CA . GLY A 1 209 ? 5.418 -9.612 5.829 1.00 94.56 209 GLY A CA 1
ATOM 1550 C C . GLY A 1 209 ? 4.834 -8.946 4.586 1.00 94.56 209 GLY A C 1
ATOM 1551 O O . GLY A 1 209 ? 5.573 -8.662 3.650 1.00 94.56 209 GLY A O 1
ATOM 1552 N N . ALA A 1 210 ? 3.541 -8.607 4.590 1.00 94.75 210 ALA A N 1
ATOM 1553 C CA . ALA A 1 210 ? 2.911 -7.897 3.474 1.00 94.75 210 ALA A CA 1
ATOM 1554 C C . ALA A 1 210 ? 3.551 -6.518 3.226 1.00 94.75 210 ALA A C 1
ATOM 1556 O O . ALA A 1 210 ? 3.763 -6.131 2.077 1.00 94.75 210 ALA A O 1
ATOM 1557 N N . TYR A 1 211 ? 3.922 -5.801 4.292 1.00 93.75 211 TYR A N 1
ATOM 1558 C CA . TYR A 1 211 ? 4.694 -4.563 4.187 1.00 93.75 211 TYR A CA 1
ATOM 1559 C C . TYR A 1 211 ? 6.051 -4.796 3.513 1.00 93.75 211 TYR A C 1
ATOM 1561 O O . TYR A 1 211 ? 6.362 -4.131 2.529 1.00 93.75 211 TYR A O 1
ATOM 1569 N N . ALA A 1 212 ? 6.831 -5.765 4.000 1.00 96.31 212 ALA A N 1
ATOM 1570 C CA . ALA A 1 212 ? 8.153 -6.078 3.466 1.00 96.31 212 ALA A CA 1
ATOM 1571 C C . ALA A 1 212 ? 8.095 -6.522 1.997 1.00 96.31 212 ALA A C 1
ATOM 1573 O O . ALA A 1 212 ? 8.922 -6.086 1.201 1.00 96.31 212 ALA A O 1
ATOM 1574 N N . VAL A 1 213 ? 7.097 -7.328 1.619 1.00 96.56 213 VAL A N 1
ATOM 1575 C CA . VAL A 1 213 ? 6.868 -7.734 0.224 1.00 96.56 213 VAL A CA 1
ATOM 1576 C C . VAL A 1 213 ? 6.557 -6.520 -0.648 1.00 96.56 213 VAL A C 1
ATOM 1578 O O . VAL A 1 213 ? 7.168 -6.369 -1.700 1.00 96.56 213 VAL A O 1
ATOM 1581 N N . GLY A 1 214 ? 5.658 -5.629 -0.217 1.00 94.44 214 GLY A N 1
ATOM 1582 C CA . GLY A 1 214 ? 5.325 -4.416 -0.970 1.00 94.44 214 GLY A CA 1
ATOM 1583 C C . GLY A 1 214 ? 6.553 -3.532 -1.193 1.00 94.44 214 GLY A C 1
ATOM 1584 O O . GLY A 1 214 ? 6.899 -3.220 -2.330 1.00 94.44 214 GLY A O 1
ATOM 1585 N N . THR A 1 215 ? 7.269 -3.211 -0.116 1.00 95.25 215 THR A N 1
ATOM 1586 C CA . THR A 1 215 ? 8.510 -2.427 -0.167 1.00 95.25 215 THR A CA 1
ATOM 1587 C C . THR A 1 215 ? 9.572 -3.096 -1.043 1.00 95.25 215 THR A C 1
ATOM 1589 O O . THR A 1 215 ? 10.195 -2.437 -1.875 1.00 95.25 215 THR A O 1
ATOM 1592 N N . GLY A 1 216 ? 9.744 -4.414 -0.912 1.00 96.31 216 GLY A N 1
ATOM 1593 C CA . GLY A 1 216 ? 10.672 -5.203 -1.719 1.00 96.31 216 GLY A CA 1
ATOM 1594 C C . GLY A 1 216 ? 10.340 -5.169 -3.210 1.00 96.31 216 GLY A C 1
ATOM 1595 O O . GLY A 1 216 ? 11.248 -5.007 -4.021 1.00 96.31 216 GLY A O 1
ATOM 1596 N N . LEU A 1 217 ? 9.055 -5.235 -3.581 1.00 95.19 217 LEU A N 1
ATOM 1597 C CA . LEU A 1 217 ? 8.615 -5.090 -4.972 1.00 95.19 217 LEU A CA 1
ATOM 1598 C C . LEU A 1 217 ? 9.002 -3.722 -5.545 1.00 95.19 217 LEU A C 1
ATOM 1600 O O . LEU A 1 217 ? 9.522 -3.663 -6.656 1.00 95.19 217 LEU A O 1
ATOM 1604 N N . ALA A 1 218 ? 8.791 -2.630 -4.802 1.00 95.81 218 ALA A N 1
ATOM 1605 C CA . ALA A 1 218 ? 9.165 -1.298 -5.280 1.00 95.81 218 ALA A CA 1
ATOM 1606 C C . ALA A 1 218 ? 10.681 -1.127 -5.394 1.00 95.81 218 ALA A C 1
ATOM 1608 O O . ALA A 1 218 ? 11.154 -0.620 -6.409 1.00 95.81 218 ALA A O 1
ATOM 1609 N N . PHE A 1 219 ? 11.457 -1.588 -4.409 1.00 96.50 219 PHE A N 1
ATOM 1610 C CA . PHE A 1 219 ? 12.917 -1.541 -4.503 1.00 96.50 219 PHE A CA 1
ATOM 1611 C C . PHE A 1 219 ? 13.454 -2.388 -5.649 1.00 96.50 219 PHE A C 1
ATOM 1613 O O . PHE A 1 219 ? 14.332 -1.929 -6.372 1.00 96.50 219 PHE A O 1
ATOM 1620 N N . TYR A 1 220 ? 12.904 -3.582 -5.863 1.00 94.12 220 TYR A N 1
ATOM 1621 C CA . TYR A 1 220 ? 13.267 -4.412 -7.005 1.00 94.12 220 TYR A CA 1
ATOM 1622 C C . TYR A 1 220 ? 12.953 -3.711 -8.331 1.00 94.12 220 TYR A C 1
ATOM 1624 O O . TYR A 1 220 ? 13.782 -3.699 -9.238 1.00 94.12 220 TYR A O 1
ATOM 1632 N N . GLN A 1 221 ? 11.792 -3.063 -8.428 1.00 92.69 221 GLN A N 1
ATOM 1633 C CA . GLN A 1 221 ? 11.392 -2.331 -9.623 1.00 92.69 221 GLN A CA 1
ATOM 1634 C C . GLN A 1 221 ? 12.297 -1.116 -9.893 1.00 92.69 221 GLN A C 1
ATOM 1636 O O . GLN A 1 221 ? 12.705 -0.890 -11.031 1.00 92.69 221 GLN A O 1
ATOM 1641 N N . ILE A 1 222 ? 12.665 -0.366 -8.850 1.00 94.06 222 ILE A N 1
ATOM 1642 C CA . ILE A 1 222 ? 13.623 0.745 -8.944 1.00 94.06 222 ILE A CA 1
ATOM 1643 C C . ILE A 1 222 ? 15.006 0.227 -9.345 1.00 94.06 222 ILE A C 1
ATOM 1645 O O . ILE A 1 222 ? 15.635 0.802 -10.227 1.00 94.06 222 ILE A O 1
ATOM 1649 N N . TYR A 1 223 ? 15.466 -0.874 -8.747 1.00 93.31 223 TYR A N 1
ATOM 1650 C CA . TYR A 1 223 ? 16.736 -1.507 -9.097 1.00 93.31 223 TYR A CA 1
ATOM 1651 C C . TYR A 1 223 ? 16.772 -1.931 -10.570 1.00 93.31 223 TYR A C 1
ATOM 1653 O O . TYR A 1 223 ? 17.748 -1.648 -11.260 1.00 93.31 223 TYR A O 1
ATOM 1661 N N . LYS A 1 224 ? 15.692 -2.542 -11.075 1.00 89.12 224 LYS A N 1
ATOM 1662 C CA . LYS A 1 224 ? 15.551 -2.860 -12.503 1.00 89.12 224 LYS A CA 1
ATOM 1663 C C . LYS A 1 224 ? 15.635 -1.609 -13.375 1.00 89.12 224 LYS A C 1
ATOM 1665 O O . LYS A 1 224 ? 16.299 -1.631 -14.403 1.00 89.12 224 LYS A O 1
ATOM 1670 N N . ALA A 1 225 ? 14.956 -0.529 -12.990 1.00 89.75 225 ALA A N 1
ATOM 1671 C CA . ALA A 1 225 ? 15.022 0.729 -13.730 1.00 89.75 225 ALA A CA 1
ATOM 1672 C C . ALA A 1 225 ? 16.437 1.315 -13.749 1.00 89.75 225 ALA A C 1
ATOM 1674 O O . ALA A 1 225 ? 16.910 1.724 -14.806 1.00 89.75 225 ALA A O 1
ATOM 1675 N N . ALA A 1 226 ? 17.128 1.289 -12.610 1.00 90.50 226 ALA A N 1
ATOM 1676 C CA . ALA A 1 226 ? 18.506 1.745 -12.503 1.00 90.50 226 ALA A CA 1
ATOM 1677 C C . ALA A 1 226 ? 19.455 0.917 -13.385 1.00 90.50 226 ALA A C 1
ATOM 1679 O O . ALA A 1 226 ? 20.215 1.491 -14.153 1.00 90.50 226 ALA A O 1
ATOM 1680 N N . SER A 1 227 ? 19.366 -0.419 -13.364 1.00 88.81 227 SER A N 1
ATOM 1681 C CA . SER A 1 227 ? 20.274 -1.272 -14.149 1.00 88.81 227 SER A CA 1
ATOM 1682 C C . SER A 1 227 ? 20.155 -1.083 -15.664 1.00 88.81 227 SER A C 1
ATOM 1684 O O . SER A 1 227 ? 21.101 -1.369 -16.393 1.00 88.81 227 SER A O 1
ATOM 1686 N N . VAL A 1 228 ? 19.004 -0.601 -16.136 1.00 85.25 228 VAL A N 1
ATOM 1687 C CA . VAL A 1 228 ? 18.758 -0.288 -17.548 1.00 85.25 228 VAL A CA 1
ATOM 1688 C C . VAL A 1 228 ? 19.217 1.129 -17.910 1.00 85.25 228 VAL A C 1
ATOM 1690 O O . VAL A 1 228 ? 19.614 1.366 -19.048 1.00 85.25 228 VAL A O 1
ATOM 1693 N N . LEU A 1 229 ? 19.165 2.069 -16.964 1.00 82.38 229 LEU A N 1
ATOM 1694 C CA . LEU A 1 229 ? 19.545 3.467 -17.185 1.00 82.38 229 LEU A CA 1
ATOM 1695 C C . LEU A 1 229 ? 21.060 3.721 -17.083 1.00 82.38 229 LEU A C 1
ATOM 1697 O O . LEU A 1 229 ? 21.522 4.709 -17.655 1.00 82.38 229 LEU A O 1
ATOM 1701 N N . GLY A 1 230 ? 21.812 2.829 -16.428 1.00 73.88 230 GLY A N 1
ATOM 1702 C CA . GLY A 1 230 ? 23.261 2.953 -16.211 1.00 73.88 230 GLY A CA 1
ATOM 1703 C C . GLY A 1 230 ? 23.603 3.718 -14.941 1.00 73.88 230 GLY A C 1
ATOM 1704 O O . GLY A 1 230 ? 24.675 4.360 -14.941 1.00 73.88 230 GLY A O 1
#

Nearest PDB structures (foldseek):
  6n63-assembly1_A-2  TM=3.631E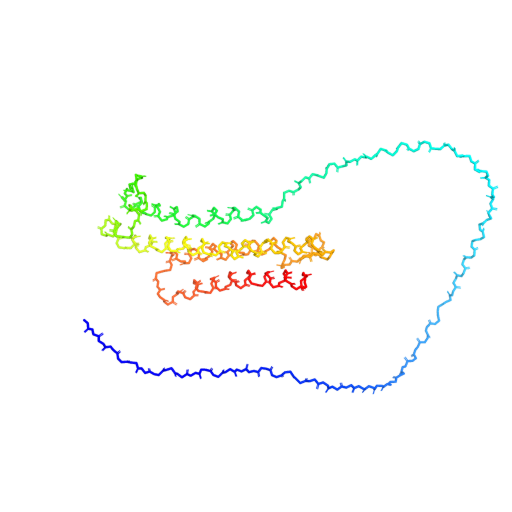-01  e=3.925E+00  Bacillus thermotolerans
  9g2r-assembly1_A  TM=2.901E-01  e=2.801E+00  Homo sapiens
  4h8s-assembly2_C  TM=3.422E-01  e=8.486E+00  Homo sapiens
  4u9l-assembly1_A  TM=2.158E-01  e=3.084E+00  Thermus thermophilus HB8

Sequence (230 aa):
MVVLPSSALTPLACASFGASPTNAYVNTKTNSRASVYPLTLRLTISIATPKLHLNTHFLTTTTTTTMSSSALNYPLLAIPAYYAFSILPHIYAGTILSSAGYKPNNANPKASLSPDAVKGKVPDAVFQKYQRAENAQSNNAEQMPLFAVAVLASIMAERATATGLGHAVAGKDITGLSTFVGAWFVVRAAYCVAYVQIADHSTSFVRSGAYAVGTGLAFYQIYKAASVLG

Radius of gyration: 32.24 Å; Cα contacts (8 Å, |Δi|>4): 149; chains: 1; bounding box: 69×54×109 Å

Foldseek 3Di:
DDDDDDDDDDDDDDDDDDDDDDDDDYDDDDDDDDDDDDDPDDDDDDDDDDDDDDPDDPPPPPPPPPPPPPDDPVLLVLLVVLVVVLCVLVVVLVVLCVVQVQDADPVCNPVCLDLVNSPPVGDPLSSVLSVLSVVLSVVSVVCSVLSNLLSVLQVCLQVVDPCGLHVVVPDPPCLHSVNLSVLLSVLSVQLSVCSNPDPDPVSCVSNVVSVCVNSVSSVVSNVSSVVSVD

Organism: NCBI:txid1392245

Mean predicted aligned error: 16.03 Å

Solvent-accessible surface area (backbone atoms only — not comparable to full-atom values): 14454 Å² total; per-residue (Å²): 142,85,89,80,87,88,83,86,87,79,84,80,82,83,83,78,86,81,85,81,85,89,86,85,85,86,83,88,78,89,82,91,80,89,79,89,74,87,83,80,81,80,82,77,87,76,83,86,76,93,76,77,95,77,94,81,77,86,74,80,78,77,76,76,74,72,74,75,73,82,72,79,60,63,71,68,54,44,49,65,51,48,55,58,56,27,45,48,36,43,56,49,24,52,53,55,41,44,75,60,71,47,77,74,42,81,93,46,49,69,66,40,66,30,71,79,61,43,59,88,70,41,59,66,73,57,51,54,38,31,53,30,16,44,52,40,18,53,54,40,56,69,44,42,62,56,49,45,49,21,50,50,42,33,53,50,23,36,71,74,35,100,62,33,68,50,64,61,91,83,44,94,56,81,80,22,72,70,46,49,55,53,50,44,53,52,34,52,50,52,27,44,52,44,42,43,70,57,83,54,76,90,60,45,59,59,37,53,47,31,48,49,52,42,55,48,52,34,52,50,42,36,50,55,20,46,73,68,68,110

Secondary structure (DSSP, 8-state):
---------PPPP---------------------------------PPP------------------------HHHHHHHHHHHHHHHHHHHHHHHHHHTT----TTSHHHHTSHHHHTTTS-HHHHHHHHHHHHHHHHHHHHHHHHHHHHHHHHHHHHH-TT-S--TTTS--TTSHHHHHHHHHHHHHHHHHHHHH---GGGTHHHHHHHHHHHHHHHHHHHHHHHHH-